Protein AF-A0A9P6QQV3-F1 (afdb_monomer_lite)

Sequence (187 aa):
MVIKQDPPKLELGQRIELEYYRGTVRFLGAIPSTKGEWIGVEWDTDDRGKHSGEHNGIQYFTCKIPGTGSFTRPSPNIQVGQSLLEILKERYVDDELTAEDLYLGETNVKVDVYDFERVKKKNSQLHLMQIVGLANTNVSSAANFEETQKACPEIQDLDLSSTLITSWQDLADIVAPLSKLTVLRIK

Foldseek 3Di:
DPPFDFFDDDDAQFWKAAPLWIWGFFDWADDPPDDDIKTKTQTPDQPPFAAQQDDPNDHGGGYPDGRRIDIDDRGNRIGGADAPVVVLCVVQQDPPDDVVVVPDDPDPDPDPPVPPVVRVPRQVCQQVDQAEEPASHAHAAHDDLVVLLVRHARHAAYECENYRHDDPVRVCNNCVSHPNHNHYHYD

Organism: NCBI:txid64522

Secondary structure (DSSP, 8-state):
----PPPPP--TT-EEEETTEEEEEEEEEE-TTS-SEEEEEEESSSSS--BSSEETTEE----SSTT-EEEE---TT-EE-EEHHHHHHHHH------TTTTS---------TTTHHHHTTTGGGGGG-SEEE-TTS-EEE---HHHHHHH-TT--EEE-TT-S---HHHHHHHHTT-TT--EEE--

pLDDT: mean 79.75, std 19.26, range [32.69, 98.25]

InterPro domains:
  IPR000938 CAP Gly-rich domain [PF01302] (13-75)
  IPR000938 CAP Gly-rich domain [PS50245] (29-73)
  IPR000938 CAP Gly-rich domain [SM01052] (12-78)
  IPR032675 Leucine-rich repeat domain superfamily [G3DSA:3.80.10.10] (84-187)
  IPR036859 CAP Gly-rich domain superfamily [G3DSA:2.30.30.190] (2-83)
  IPR036859 CAP Gly-rich domain superfamily [SSF74924] (4-140)

Structure (mmCIF, N/CA/C/O backbone):
data_AF-A0A9P6QQV3-F1
#
_entry.id   AF-A0A9P6QQV3-F1
#
loop_
_atom_site.group_PDB
_atom_site.id
_atom_site.type_symbol
_atom_site.label_atom_id
_atom_site.label_alt_id
_atom_site.label_comp_id
_atom_site.label_asym_id
_atom_site.label_entity_id
_atom_site.label_seq_id
_atom_site.pdbx_PDB_ins_code
_atom_site.Cartn_x
_atom_site.Cartn_y
_atom_site.Cartn_z
_atom_site.occupancy
_atom_site.B_iso_or_equiv
_atom_site.auth_seq_id
_atom_site.auth_comp_id
_atom_site.auth_asym_id
_atom_site.auth_atom_id
_atom_site.pdbx_PDB_model_num
ATOM 1 N N . MET A 1 1 ? 7.325 28.604 -1.364 1.00 40.19 1 MET A N 1
ATOM 2 C CA . MET A 1 1 ? 8.428 27.687 -1.721 1.00 40.19 1 MET A CA 1
ATOM 3 C C . MET A 1 1 ? 7.858 26.282 -1.627 1.00 40.19 1 MET A C 1
ATOM 5 O O . MET A 1 1 ? 7.484 25.888 -0.536 1.00 40.19 1 MET A O 1
ATOM 9 N N . VAL A 1 2 ? 7.640 25.589 -2.750 1.00 43.78 2 VAL A N 1
ATOM 10 C CA . VAL A 1 2 ? 7.105 24.215 -2.711 1.00 43.78 2 VAL A CA 1
ATOM 11 C C . VAL A 1 2 ? 8.236 23.322 -2.220 1.00 43.78 2 VAL A C 1
ATOM 13 O O . VAL A 1 2 ? 9.243 23.183 -2.915 1.00 43.78 2 VAL A O 1
ATOM 16 N N . ILE A 1 3 ? 8.112 22.788 -1.008 1.00 48.47 3 ILE A N 1
ATOM 17 C CA . ILE A 1 3 ? 9.046 21.790 -0.490 1.00 48.47 3 ILE A CA 1
ATOM 18 C C . ILE A 1 3 ? 8.885 20.566 -1.393 1.00 48.47 3 ILE A C 1
ATOM 20 O O . ILE A 1 3 ? 7.842 19.917 -1.383 1.00 48.47 3 ILE A O 1
ATOM 24 N N . LYS A 1 4 ? 9.877 20.295 -2.245 1.00 54.22 4 LYS A N 1
ATOM 25 C CA . LYS A 1 4 ? 9.912 19.043 -3.000 1.00 54.22 4 LYS A CA 1
ATOM 26 C C . LYS A 1 4 ? 10.263 17.950 -2.001 1.00 54.22 4 LYS A C 1
ATOM 28 O O . LYS A 1 4 ? 11.398 17.905 -1.541 1.00 54.22 4 LYS A O 1
ATOM 33 N N . GLN A 1 5 ? 9.280 17.139 -1.629 1.00 74.56 5 GLN A N 1
ATOM 34 C CA . GLN A 1 5 ? 9.543 15.906 -0.898 1.00 74.56 5 GLN A CA 1
ATOM 35 C C . GLN A 1 5 ? 10.298 14.939 -1.810 1.00 74.56 5 GLN A C 1
ATOM 37 O O . GLN A 1 5 ? 10.063 14.898 -3.024 1.00 74.56 5 GLN A O 1
ATOM 42 N N . ASP A 1 6 ? 11.219 14.189 -1.220 1.00 86.06 6 ASP A N 1
ATOM 43 C CA . ASP A 1 6 ? 11.879 13.093 -1.912 1.00 86.06 6 ASP A CA 1
ATOM 44 C C . ASP A 1 6 ? 10.891 11.935 -2.118 1.00 86.06 6 ASP A C 1
ATOM 46 O O . ASP A 1 6 ? 9.975 11.748 -1.311 1.00 86.06 6 ASP A O 1
ATOM 50 N N . PRO A 1 7 ? 11.035 11.157 -3.206 1.00 88.44 7 PRO A N 1
ATOM 51 C CA . PRO A 1 7 ? 10.214 9.973 -3.408 1.00 88.44 7 PRO A CA 1
ATOM 52 C C . PRO A 1 7 ? 10.424 8.969 -2.264 1.00 88.44 7 PRO A C 1
ATOM 54 O O . PRO A 1 7 ? 11.550 8.831 -1.773 1.00 88.44 7 PRO A O 1
ATOM 57 N N . PRO A 1 8 ? 9.379 8.226 -1.859 1.00 90.94 8 PRO A N 1
ATOM 58 C CA . PRO A 1 8 ? 9.530 7.204 -0.835 1.00 90.94 8 PRO A CA 1
ATOM 59 C C . PRO A 1 8 ? 10.499 6.118 -1.306 1.00 90.94 8 PRO A C 1
ATOM 61 O O . PRO A 1 8 ? 10.588 5.793 -2.495 1.00 90.94 8 PRO A O 1
ATOM 64 N N . LYS A 1 9 ? 11.210 5.514 -0.354 1.00 92.81 9 LYS A N 1
ATOM 65 C CA . LYS A 1 9 ? 11.978 4.300 -0.623 1.00 92.81 9 LYS A CA 1
ATOM 66 C C . LYS A 1 9 ? 11.003 3.140 -0.821 1.00 92.81 9 LYS A C 1
ATOM 68 O O . LYS A 1 9 ? 10.152 2.910 0.034 1.00 92.81 9 LYS A O 1
ATOM 73 N N . LEU A 1 10 ? 11.144 2.431 -1.939 1.00 95.38 10 LEU A N 1
ATOM 74 C CA . LEU A 1 10 ? 10.252 1.338 -2.321 1.00 95.38 10 LEU A CA 1
ATOM 75 C C . LEU A 1 10 ? 10.941 -0.023 -2.261 1.00 95.38 10 LEU A C 1
ATOM 77 O O . LEU A 1 10 ? 12.155 -0.124 -2.458 1.00 95.38 10 LEU A O 1
ATOM 81 N N . GLU A 1 11 ? 10.138 -1.064 -2.064 1.00 95.38 11 GLU A N 1
ATOM 82 C CA . GLU A 1 11 ? 10.561 -2.464 -2.053 1.00 95.38 11 GLU A CA 1
ATOM 83 C C . GLU A 1 11 ? 9.760 -3.306 -3.057 1.00 95.38 11 GLU A C 1
ATOM 85 O O . GLU A 1 11 ? 8.620 -2.994 -3.407 1.00 95.38 11 GLU A O 1
ATOM 90 N N . LEU A 1 12 ? 10.358 -4.397 -3.549 1.00 96.19 12 LEU A N 1
ATOM 91 C CA . LEU A 1 12 ? 9.653 -5.335 -4.425 1.00 96.19 12 LEU A CA 1
ATOM 92 C C . LEU A 1 12 ? 8.507 -6.011 -3.664 1.00 96.19 12 LEU A C 1
ATOM 94 O O . LEU A 1 12 ? 8.678 -6.467 -2.540 1.00 96.19 12 LEU A O 1
ATOM 98 N N . GLY A 1 13 ? 7.342 -6.111 -4.302 1.00 94.50 13 GLY A N 1
ATOM 99 C CA . GLY A 1 13 ? 6.124 -6.647 -3.696 1.00 94.50 13 GLY A CA 1
ATOM 100 C C . GLY A 1 13 ? 5.336 -5.634 -2.863 1.00 94.50 13 GLY A C 1
ATOM 101 O O . GLY A 1 13 ? 4.209 -5.936 -2.479 1.00 94.50 13 GLY A O 1
ATOM 102 N N . GLN A 1 14 ? 5.872 -4.432 -2.629 1.00 93.81 14 GLN A N 1
ATOM 103 C CA . GLN A 1 14 ? 5.187 -3.400 -1.858 1.00 93.81 14 GLN A CA 1
ATOM 104 C C . GLN A 1 14 ? 3.942 -2.882 -2.587 1.00 93.81 14 GLN A C 1
ATOM 106 O O . GLN A 1 14 ? 3.950 -2.670 -3.805 1.00 93.81 14 GLN A O 1
ATOM 111 N N . ARG A 1 15 ? 2.873 -2.647 -1.823 1.00 94.94 15 ARG A N 1
ATOM 112 C CA . ARG A 1 15 ? 1.652 -1.987 -2.291 1.00 94.94 15 ARG A CA 1
ATOM 113 C C . ARG A 1 15 ? 1.807 -0.479 -2.265 1.00 94.94 15 ARG A C 1
ATOM 115 O O . ARG A 1 15 ? 2.299 0.077 -1.284 1.00 94.94 15 ARG A O 1
ATOM 122 N N . ILE A 1 16 ? 1.353 0.164 -3.331 1.00 95.56 16 ILE A N 1
ATOM 123 C CA . ILE A 1 16 ? 1.390 1.615 -3.473 1.00 95.56 16 ILE A CA 1
ATOM 124 C C . ILE A 1 16 ? 0.068 2.144 -4.013 1.00 95.56 16 ILE A C 1
ATOM 126 O O . ILE A 1 16 ? -0.681 1.420 -4.673 1.00 95.56 16 ILE A O 1
ATOM 130 N N . GLU A 1 17 ? -0.165 3.429 -3.784 1.00 94.69 17 GLU A N 1
ATOM 131 C CA . GLU A 1 17 ? -1.165 4.220 -4.489 1.00 94.69 17 GLU A CA 1
ATOM 132 C C . GLU A 1 17 ? -0.463 5.332 -5.286 1.00 94.69 17 GLU A C 1
ATOM 134 O O . GLU A 1 17 ? 0.462 5.983 -4.803 1.00 94.69 17 GLU A O 1
ATOM 139 N N . LEU A 1 18 ? -0.868 5.534 -6.539 1.00 94.00 18 LEU A N 1
ATOM 140 C CA . LEU A 1 18 ? -0.396 6.625 -7.387 1.00 94.00 18 LEU A CA 1
ATOM 141 C C . LEU A 1 18 ? -1.569 7.164 -8.203 1.00 94.00 18 LEU A C 1
ATOM 143 O O . LEU A 1 18 ? -2.131 6.444 -9.023 1.00 94.00 18 LEU A O 1
ATOM 147 N N . GLU A 1 19 ? -1.902 8.443 -8.013 1.00 90.88 19 GLU A N 1
ATOM 148 C CA . GLU A 1 19 ? -3.027 9.098 -8.703 1.00 90.88 19 GLU A CA 1
ATOM 149 C C . GLU A 1 19 ? -4.343 8.311 -8.550 1.00 90.88 19 GLU A C 1
ATOM 151 O O . GLU A 1 19 ? -5.064 8.115 -9.526 1.00 90.88 19 GLU A O 1
ATOM 156 N N . TYR A 1 20 ? -4.637 7.840 -7.331 1.00 89.50 20 TYR A N 1
ATOM 157 C CA . TYR A 1 20 ? -5.809 7.019 -6.983 1.00 89.50 20 TYR A CA 1
ATOM 158 C C . TYR A 1 20 ? -5.811 5.587 -7.545 1.00 89.50 20 TYR A C 1
ATOM 160 O O . TYR A 1 20 ? -6.734 4.823 -7.266 1.00 89.50 20 TYR A O 1
ATOM 168 N N . TYR A 1 21 ? -4.777 5.187 -8.291 1.00 93.44 21 TYR A N 1
ATOM 169 C CA . TYR A 1 21 ? -4.600 3.806 -8.734 1.00 93.44 21 TYR A CA 1
ATOM 170 C C . TYR A 1 21 ? -3.738 3.039 -7.749 1.00 93.44 21 TYR A C 1
ATOM 172 O O . TYR A 1 21 ? -2.631 3.463 -7.409 1.00 93.44 21 TYR A O 1
ATOM 180 N N . ARG A 1 22 ? -4.224 1.870 -7.339 1.00 94.75 22 ARG A N 1
ATOM 181 C CA . ARG A 1 22 ? -3.471 0.951 -6.492 1.00 94.75 22 ARG A CA 1
ATOM 182 C C . ARG A 1 22 ? -2.769 -0.106 -7.317 1.00 94.75 22 ARG A C 1
ATOM 184 O O . ARG A 1 22 ? -3.273 -0.570 -8.341 1.00 94.75 22 ARG A O 1
ATOM 191 N N . GLY A 1 23 ? -1.580 -0.470 -6.865 1.00 95.69 23 GLY A N 1
ATOM 192 C CA . GLY A 1 23 ? -0.771 -1.462 -7.543 1.00 95.69 23 GLY A CA 1
ATOM 193 C C . GLY A 1 23 ? 0.315 -2.043 -6.660 1.00 95.69 23 GLY A C 1
ATOM 194 O O . GLY A 1 23 ? 0.491 -1.676 -5.498 1.00 95.69 23 GLY A O 1
ATOM 195 N N . THR A 1 24 ? 1.038 -2.991 -7.237 1.00 96.69 24 THR A N 1
ATOM 196 C CA . THR A 1 24 ? 2.127 -3.715 -6.592 1.00 96.69 24 THR A CA 1
ATOM 197 C C . THR A 1 24 ? 3.426 -3.431 -7.325 1.00 96.69 24 THR A C 1
ATOM 199 O O . THR A 1 24 ? 3.497 -3.575 -8.547 1.00 96.69 24 THR A O 1
ATOM 202 N N . VAL A 1 25 ? 4.473 -3.062 -6.592 1.00 97.75 25 VAL A N 1
ATOM 203 C CA . VAL A 1 25 ? 5.815 -2.877 -7.148 1.00 97.75 25 VAL A CA 1
ATOM 204 C C . VAL A 1 25 ? 6.368 -4.233 -7.589 1.00 97.75 25 VAL A C 1
ATOM 206 O O . VAL A 1 25 ? 6.466 -5.178 -6.807 1.00 97.75 25 VAL A O 1
ATOM 209 N N . ARG A 1 26 ? 6.737 -4.339 -8.864 1.00 97.81 26 ARG A N 1
ATOM 210 C CA . ARG A 1 26 ? 7.248 -5.562 -9.499 1.00 97.81 26 ARG A CA 1
ATOM 211 C C . ARG A 1 26 ? 8.668 -5.427 -10.036 1.00 97.81 26 ARG A C 1
ATOM 213 O O . ARG A 1 26 ? 9.323 -6.441 -10.250 1.00 97.81 26 ARG A O 1
ATOM 220 N N . PHE A 1 27 ? 9.146 -4.204 -10.235 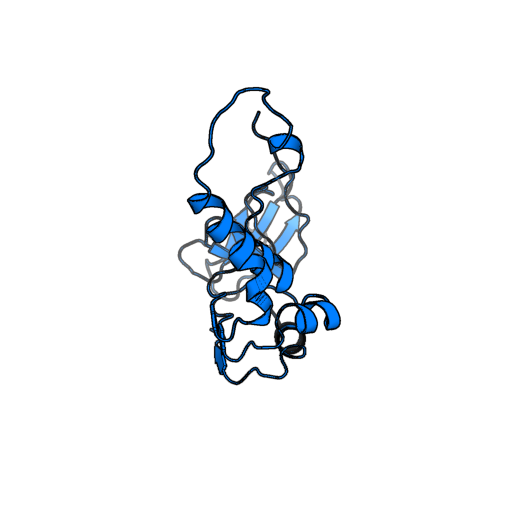1.00 98.25 27 PHE A N 1
ATOM 221 C CA . PHE A 1 27 ? 10.504 -3.933 -10.692 1.00 98.25 27 PHE A CA 1
ATOM 222 C C . PHE A 1 27 ? 11.010 -2.620 -10.097 1.00 98.25 27 PHE A C 1
ATOM 224 O O . PHE A 1 27 ? 10.254 -1.654 -10.006 1.00 98.25 27 PHE A O 1
ATOM 231 N N . LEU A 1 28 ? 12.287 -2.587 -9.727 1.00 98.06 28 LEU A N 1
ATOM 232 C CA . LEU A 1 28 ? 13.016 -1.398 -9.298 1.00 98.06 28 LEU A CA 1
ATOM 233 C C . LEU A 1 28 ? 14.389 -1.453 -9.967 1.00 98.06 28 LEU A C 1
ATOM 235 O O . LEU A 1 28 ? 15.128 -2.414 -9.750 1.00 98.06 28 LEU A O 1
ATOM 239 N N . GLY A 1 29 ? 14.712 -0.473 -10.806 1.00 96.62 29 GLY A N 1
ATOM 240 C CA . GLY A 1 29 ? 16.003 -0.454 -11.489 1.00 96.62 29 GLY A CA 1
ATOM 241 C C . GLY A 1 29 ? 16.069 0.458 -12.709 1.00 96.62 29 GLY A C 1
ATOM 242 O O . GLY A 1 29 ? 15.060 0.946 -13.224 1.00 96.62 29 GLY A O 1
ATOM 243 N N . ALA A 1 30 ? 17.278 0.643 -13.230 1.00 96.56 30 ALA A N 1
ATOM 244 C CA . ALA A 1 30 ? 17.502 1.261 -14.529 1.00 96.56 30 ALA A CA 1
ATOM 245 C C . ALA A 1 30 ? 17.036 0.356 -15.685 1.00 96.56 30 ALA A C 1
ATOM 247 O O . ALA A 1 30 ? 17.169 -0.868 -15.641 1.00 96.56 30 ALA A O 1
ATOM 248 N N . ILE A 1 31 ? 16.549 0.978 -16.762 1.00 95.56 31 ILE A N 1
ATOM 249 C CA . ILE A 1 31 ? 16.198 0.299 -18.017 1.00 95.56 31 ILE A CA 1
ATOM 250 C C . ILE A 1 31 ? 17.199 0.736 -19.103 1.00 95.56 31 ILE A C 1
ATOM 252 O O . ILE A 1 31 ? 17.393 1.945 -19.284 1.00 95.56 31 ILE A O 1
ATOM 256 N N . PRO A 1 32 ? 17.834 -0.199 -19.839 1.00 93.75 32 PRO A N 1
ATOM 257 C CA . PRO A 1 32 ? 18.714 0.082 -20.968 1.00 93.75 32 PRO A CA 1
ATOM 258 C C . PRO A 1 32 ? 18.176 1.158 -21.913 1.00 93.75 32 PRO A C 1
ATOM 260 O O . PRO A 1 32 ? 16.993 1.185 -22.246 1.00 93.75 32 PRO A O 1
ATOM 263 N N . SER A 1 33 ? 19.066 2.047 -22.357 1.00 91.38 33 SER A N 1
ATOM 264 C CA . SER A 1 33 ? 18.746 3.153 -23.275 1.00 91.38 33 SER A CA 1
ATOM 265 C C . SER A 1 33 ? 17.699 4.152 -22.759 1.00 91.38 33 SER A C 1
ATOM 267 O O . SER A 1 33 ? 17.199 4.978 -23.520 1.00 91.38 33 SER A O 1
ATOM 269 N N . THR A 1 34 ? 17.413 4.145 -21.455 1.00 93.94 34 THR A N 1
ATOM 270 C CA . THR A 1 34 ? 16.625 5.177 -20.775 1.00 93.94 34 THR A CA 1
ATOM 271 C C . THR A 1 34 ? 17.474 5.867 -19.703 1.00 93.94 34 THR A C 1
ATOM 273 O O . THR A 1 34 ? 18.495 5.346 -19.261 1.00 93.94 34 THR A O 1
ATOM 276 N N . LYS A 1 35 ? 17.086 7.076 -19.287 1.00 93.62 35 LYS A N 1
ATOM 277 C CA . LYS A 1 35 ? 17.793 7.813 -18.224 1.00 93.62 35 LYS A CA 1
ATOM 278 C C . LYS A 1 35 ? 17.210 7.471 -16.861 1.00 93.62 35 LYS A C 1
ATOM 280 O O . LYS A 1 35 ? 15.999 7.557 -16.747 1.00 93.62 35 LYS A O 1
ATOM 285 N N . GLY A 1 36 ? 18.027 7.218 -15.843 1.00 93.88 36 GLY A N 1
ATOM 286 C CA . GLY A 1 36 ? 17.593 7.097 -14.442 1.00 93.88 36 GLY A CA 1
ATOM 287 C C . GLY A 1 36 ? 16.770 5.845 -14.113 1.00 93.88 36 GLY A C 1
ATOM 288 O O . GLY A 1 36 ? 16.495 5.017 -14.979 1.00 93.88 36 GLY A O 1
ATOM 289 N N . GLU A 1 37 ? 16.361 5.752 -12.850 1.00 95.62 37 GLU A N 1
ATOM 290 C CA . GLU A 1 37 ? 15.635 4.613 -12.279 1.00 95.62 37 GLU A CA 1
ATOM 291 C C . GLU A 1 37 ? 14.164 4.560 -12.711 1.00 95.62 37 GLU A C 1
ATOM 293 O O . GLU A 1 37 ? 13.518 5.586 -12.974 1.00 95.62 37 GLU A O 1
ATOM 298 N N . TRP A 1 38 ? 13.630 3.344 -12.746 1.00 97.38 38 TRP A N 1
ATOM 299 C CA . TRP A 1 38 ? 12.238 3.043 -13.036 1.00 97.38 38 TRP A CA 1
ATOM 300 C C . TRP A 1 38 ? 11.637 2.129 -11.985 1.00 97.38 38 TRP A C 1
ATOM 302 O O . TRP A 1 38 ? 12.305 1.283 -11.393 1.00 97.38 38 TRP A O 1
ATOM 312 N N . ILE A 1 39 ? 10.331 2.288 -11.824 1.00 98.06 39 ILE A N 1
ATOM 313 C CA . ILE A 1 39 ? 9.487 1.448 -10.994 1.00 98.06 39 ILE A CA 1
ATOM 314 C C . ILE A 1 39 ? 8.516 0.748 -11.938 1.00 98.06 39 ILE A C 1
ATOM 316 O O . ILE A 1 39 ? 7.721 1.407 -12.608 1.00 98.06 39 ILE A O 1
ATOM 320 N N . GLY A 1 40 ? 8.589 -0.575 -12.020 1.00 97.88 40 GLY A N 1
ATOM 321 C CA . GLY A 1 40 ? 7.551 -1.374 -12.660 1.00 97.88 40 GLY A CA 1
ATOM 322 C C . GLY A 1 40 ? 6.442 -1.652 -11.660 1.00 97.88 40 GLY A C 1
ATOM 323 O O . GLY A 1 40 ? 6.713 -2.167 -10.577 1.00 97.88 40 GLY A O 1
ATOM 324 N N . VAL A 1 41 ? 5.211 -1.310 -12.018 1.00 98.00 41 VAL A N 1
ATOM 325 C CA . VAL A 1 41 ? 4.022 -1.489 -11.182 1.00 98.00 41 VAL A CA 1
ATOM 326 C C . VAL A 1 41 ? 3.024 -2.348 -11.936 1.00 98.00 41 VAL A C 1
ATOM 328 O O . VAL A 1 41 ? 2.764 -2.098 -13.110 1.00 98.00 41 VAL A O 1
ATOM 331 N N . GLU A 1 42 ? 2.472 -3.347 -11.261 1.00 97.56 42 GLU A N 1
ATOM 332 C CA . GLU A 1 42 ? 1.272 -4.066 -11.684 1.00 97.56 42 GLU A CA 1
ATOM 333 C C . GLU A 1 42 ? 0.060 -3.426 -10.999 1.00 97.56 42 GLU A C 1
ATOM 335 O O . GLU A 1 42 ? -0.032 -3.467 -9.771 1.00 97.56 42 GLU A O 1
ATOM 340 N N . TRP A 1 43 ? -0.838 -2.815 -11.770 1.00 96.81 43 TRP A N 1
ATOM 341 C CA . TRP A 1 43 ? -2.058 -2.187 -11.260 1.00 96.81 43 TRP A CA 1
ATOM 342 C C . TRP A 1 43 ? -3.146 -3.223 -10.982 1.00 96.81 43 TRP A C 1
ATOM 344 O O . TRP A 1 43 ? -3.209 -4.267 -11.634 1.00 96.81 43 TRP A O 1
ATOM 354 N N . ASP A 1 44 ? -4.015 -2.911 -10.023 1.00 93.38 44 ASP A N 1
ATOM 355 C CA . ASP A 1 44 ? -5.171 -3.756 -9.702 1.00 93.38 44 ASP A CA 1
ATOM 356 C C . ASP A 1 44 ? -6.259 -3.686 -10.774 1.00 93.38 44 ASP A C 1
ATOM 358 O O . ASP A 1 44 ? -7.033 -4.629 -10.941 1.00 93.38 44 ASP A O 1
ATOM 362 N N . THR A 1 45 ? -6.314 -2.564 -11.491 1.00 89.56 45 THR A N 1
ATOM 363 C CA . THR A 1 45 ? -7.267 -2.288 -12.562 1.00 89.56 45 THR A CA 1
ATOM 364 C C . THR A 1 45 ? -6.576 -2.306 -13.926 1.00 89.56 45 THR A C 1
ATOM 366 O O . THR A 1 45 ? -5.371 -2.071 -14.053 1.00 89.56 45 THR A O 1
ATOM 369 N N . ASP A 1 46 ? -7.342 -2.609 -14.970 1.00 86.81 46 ASP A N 1
ATOM 370 C CA . ASP A 1 46 ? -6.864 -2.728 -16.351 1.00 86.81 46 ASP A CA 1
ATOM 371 C C . ASP A 1 46 ? -6.875 -1.409 -17.138 1.00 86.81 46 ASP A C 1
ATOM 373 O O . ASP A 1 46 ? -6.290 -1.327 -18.216 1.00 86.81 46 ASP A O 1
ATOM 377 N N . ASP A 1 47 ? -7.451 -0.350 -16.578 1.00 89.38 47 ASP A N 1
ATOM 378 C CA . ASP A 1 47 ? -7.577 0.975 -17.190 1.00 89.38 47 ASP A CA 1
ATOM 379 C C . ASP A 1 47 ? -6.309 1.846 -17.095 1.00 89.38 47 ASP A C 1
ATOM 381 O O . ASP A 1 47 ? -6.165 2.824 -17.835 1.00 89.38 47 ASP A O 1
ATOM 385 N N . ARG A 1 48 ? -5.363 1.496 -16.214 1.00 91.25 48 ARG A N 1
ATOM 386 C CA . ARG A 1 48 ? -4.113 2.250 -15.991 1.00 91.25 48 ARG A CA 1
ATOM 387 C C . ARG A 1 48 ? -2.880 1.630 -16.641 1.00 91.25 48 ARG A C 1
ATOM 389 O O . ARG A 1 48 ? -1.884 2.323 -16.899 1.00 91.25 48 ARG A O 1
ATOM 396 N N . GLY A 1 49 ? -2.906 0.318 -16.828 1.00 90.00 49 GLY A N 1
ATOM 397 C CA . GLY A 1 49 ? -1.776 -0.426 -17.356 1.00 90.00 49 GLY A CA 1
ATOM 398 C C . GLY A 1 49 ? -1.516 -0.147 -18.838 1.00 90.00 49 GLY A C 1
ATOM 399 O O . GLY A 1 49 ? -2.350 0.398 -19.558 1.00 90.00 49 GLY A O 1
ATOM 400 N N . LYS A 1 50 ? -0.299 -0.458 -19.286 1.00 91.56 50 LYS A N 1
ATOM 401 C CA . LYS A 1 50 ? 0.158 -0.216 -20.665 1.00 91.56 50 LYS A CA 1
ATOM 402 C C . LYS A 1 50 ? 0.760 -1.451 -21.322 1.00 91.56 50 LYS A C 1
ATOM 404 O O . LYS A 1 50 ? 0.775 -1.548 -22.545 1.00 91.56 50 LYS A O 1
ATOM 409 N N . HIS A 1 51 ? 1.316 -2.362 -20.530 1.00 92.88 51 HIS A N 1
ATOM 410 C CA . HIS A 1 51 ? 2.077 -3.513 -21.008 1.00 92.88 51 HIS A CA 1
ATOM 411 C C . HIS A 1 51 ? 2.117 -4.622 -19.953 1.00 92.88 51 HIS A C 1
ATOM 413 O O . HIS A 1 51 ? 1.762 -4.411 -18.801 1.00 92.88 51 HIS A O 1
ATOM 419 N N . SER A 1 52 ? 2.658 -5.788 -20.295 1.00 94.75 52 SER A N 1
ATOM 420 C CA . SER A 1 52 ? 2.809 -6.916 -19.356 1.00 94.75 52 SER A CA 1
ATOM 421 C C . SER A 1 52 ? 4.193 -6.987 -18.689 1.00 94.75 52 SER A C 1
ATOM 423 O O . SER A 1 52 ? 4.628 -8.065 -18.299 1.00 94.75 52 SER A O 1
ATOM 425 N N . GLY A 1 53 ? 4.883 -5.844 -18.582 1.00 94.31 53 GLY A N 1
ATOM 426 C CA . GLY A 1 53 ? 6.184 -5.678 -17.911 1.00 94.31 53 GLY A CA 1
ATOM 427 C C . GLY A 1 53 ? 7.405 -5.886 -18.813 1.00 94.31 53 GLY A C 1
ATOM 428 O O . GLY A 1 53 ? 8.517 -6.120 -18.331 1.00 94.31 53 GLY A O 1
ATOM 429 N N . GLU A 1 54 ? 7.194 -5.780 -20.124 1.00 95.81 54 GLU A N 1
ATOM 430 C CA . GLU A 1 54 ? 8.236 -5.788 -21.147 1.00 95.81 54 GLU A CA 1
ATOM 431 C C . GLU A 1 54 ? 8.565 -4.356 -21.595 1.00 95.81 54 GLU A C 1
ATOM 433 O O . GLU A 1 54 ? 7.674 -3.513 -21.725 1.00 95.81 54 GLU A O 1
ATOM 438 N N . HIS A 1 55 ? 9.840 -4.087 -21.874 1.00 94.25 55 HIS A N 1
ATOM 439 C CA . HIS A 1 55 ? 10.271 -2.894 -22.597 1.00 94.25 55 HIS A CA 1
ATOM 440 C C . HIS A 1 55 ? 11.284 -3.272 -23.684 1.00 94.25 55 HIS A C 1
ATOM 442 O O . HIS A 1 55 ? 12.322 -3.861 -23.383 1.00 94.25 55 HIS A O 1
ATOM 448 N N . ASN A 1 56 ? 10.989 -2.914 -24.940 1.00 92.56 56 ASN A N 1
ATOM 449 C CA . ASN A 1 56 ? 11.814 -3.201 -26.122 1.00 92.56 56 ASN A CA 1
ATOM 450 C C . ASN A 1 56 ? 12.234 -4.683 -26.245 1.00 92.56 56 ASN A C 1
ATOM 452 O O . ASN A 1 56 ? 13.406 -4.972 -26.482 1.00 92.56 56 ASN A O 1
ATOM 456 N N . GLY A 1 57 ? 11.300 -5.624 -26.060 1.00 92.50 57 GLY A N 1
ATOM 457 C CA . GLY A 1 57 ? 11.573 -7.062 -26.178 1.00 92.50 57 GLY A CA 1
ATOM 458 C C . GLY A 1 57 ? 12.273 -7.695 -24.970 1.00 92.50 57 GLY A C 1
ATOM 459 O O . GLY A 1 57 ? 12.573 -8.886 -25.001 1.00 92.50 57 GLY A O 1
ATOM 460 N N . ILE A 1 58 ? 12.552 -6.929 -23.908 1.00 95.62 58 ILE A N 1
ATOM 461 C CA . ILE A 1 58 ? 13.141 -7.436 -22.661 1.00 95.62 58 ILE A CA 1
ATOM 462 C C . ILE A 1 58 ? 12.061 -7.480 -21.581 1.00 95.62 58 ILE A C 1
ATOM 464 O O . ILE A 1 58 ? 11.450 -6.459 -21.263 1.00 95.62 58 ILE A O 1
ATOM 468 N N . GLN A 1 59 ? 11.854 -8.656 -20.991 1.00 97.00 59 GLN A N 1
ATOM 469 C CA . GLN A 1 59 ? 10.920 -8.866 -19.887 1.00 97.00 59 GLN A CA 1
ATOM 470 C C . GLN A 1 59 ? 11.582 -8.501 -18.549 1.00 97.00 59 GLN A C 1
ATOM 472 O O . GLN A 1 59 ? 12.557 -9.137 -18.154 1.00 97.00 59 GLN A O 1
ATOM 477 N N . TYR A 1 60 ? 11.037 -7.515 -17.831 1.00 97.56 60 TYR A N 1
ATOM 478 C CA . TYR A 1 60 ? 11.550 -7.094 -16.515 1.00 97.56 60 TYR A CA 1
ATOM 479 C C . TYR A 1 60 ? 10.722 -7.658 -15.361 1.00 97.56 60 TYR A C 1
ATOM 481 O O . TYR A 1 60 ? 11.261 -7.999 -14.314 1.00 97.56 60 TYR A O 1
ATOM 489 N N . PHE A 1 61 ? 9.409 -7.758 -15.550 1.00 97.56 61 PHE A N 1
ATOM 490 C CA . PHE A 1 61 ? 8.483 -8.361 -14.594 1.00 97.56 61 PHE A CA 1
ATOM 491 C C . PHE A 1 61 ? 7.257 -8.901 -15.313 1.00 97.56 61 PHE A C 1
ATOM 493 O O . PHE A 1 61 ? 6.971 -8.444 -16.407 1.00 97.56 61 PHE A O 1
ATOM 500 N N . THR A 1 62 ? 6.513 -9.831 -14.726 1.00 95.94 62 THR A N 1
ATOM 501 C CA . THR A 1 62 ? 5.265 -10.342 -15.310 1.00 95.94 62 THR A CA 1
ATOM 502 C C . THR A 1 62 ? 4.053 -9.814 -14.552 1.00 95.94 62 THR A C 1
ATOM 504 O O . THR A 1 62 ? 4.116 -9.559 -13.348 1.00 95.94 62 THR A O 1
ATOM 507 N N . CYS A 1 63 ? 2.948 -9.637 -15.273 1.00 94.44 63 CYS A N 1
ATOM 508 C CA . CYS A 1 63 ? 1.652 -9.277 -14.699 1.00 94.44 63 CYS A CA 1
ATOM 509 C C . CYS A 1 63 ? 0.744 -10.510 -14.697 1.00 94.44 63 CYS A C 1
ATOM 511 O O . CYS A 1 63 ? 0.739 -11.281 -15.658 1.00 94.44 63 CYS A O 1
ATOM 513 N N . LYS A 1 64 ? -0.035 -10.689 -13.631 1.00 92.62 64 LYS A N 1
ATOM 514 C CA . LYS A 1 64 ? -1.088 -11.701 -13.512 1.00 92.62 64 LYS A CA 1
ATOM 515 C C . LYS A 1 64 ? -2.166 -11.487 -14.568 1.00 92.62 64 LYS A C 1
ATOM 517 O O . LYS A 1 64 ? -2.642 -12.453 -15.156 1.00 92.62 64 LYS A O 1
ATOM 522 N N . ILE A 1 65 ? -2.535 -10.229 -14.796 1.00 91.88 65 ILE A N 1
ATOM 523 C CA . ILE A 1 65 ? -3.474 -9.825 -15.839 1.00 91.88 65 ILE A CA 1
ATOM 524 C C . ILE A 1 65 ? -2.662 -9.124 -16.938 1.00 91.88 65 ILE A C 1
ATOM 526 O O . ILE A 1 65 ? -1.951 -8.158 -16.653 1.00 91.88 65 ILE A O 1
ATOM 530 N N . PRO A 1 66 ? -2.705 -9.601 -18.193 1.00 92.69 66 PRO A N 1
ATOM 531 C CA . PRO A 1 66 ? -2.009 -8.941 -19.287 1.00 92.69 66 PRO A CA 1
ATOM 532 C C . PRO A 1 66 ? -2.439 -7.481 -19.438 1.00 92.69 66 PRO A C 1
ATOM 534 O O . PRO A 1 66 ? -3.622 -7.164 -19.367 1.00 92.69 66 PRO A O 1
ATOM 537 N N . GLY A 1 67 ? -1.471 -6.600 -19.677 1.00 93.62 67 GLY A N 1
ATOM 538 C CA . GLY A 1 67 ? -1.736 -5.179 -19.886 1.00 93.62 67 GLY A CA 1
ATOM 539 C C . GLY A 1 67 ? -1.867 -4.340 -18.617 1.00 93.62 67 GLY A C 1
ATOM 540 O O . GLY A 1 67 ? -1.860 -3.127 -18.756 1.00 93.62 67 GLY A O 1
ATOM 541 N N . THR A 1 68 ? -1.887 -4.912 -17.405 1.00 96.69 68 THR A N 1
ATOM 542 C CA . THR A 1 68 ? -1.985 -4.132 -16.149 1.00 96.69 68 THR A CA 1
ATOM 543 C C . THR A 1 68 ? -0.654 -3.565 -15.651 1.00 96.69 68 THR A C 1
ATOM 545 O O . THR A 1 68 ? -0.604 -2.901 -14.621 1.00 96.69 68 THR A O 1
ATOM 548 N N . GLY A 1 69 ? 0.453 -3.796 -16.353 1.00 97.31 69 GLY A N 1
ATOM 549 C CA . GLY A 1 69 ? 1.769 -3.295 -15.969 1.00 97.31 69 GLY A CA 1
ATOM 550 C C . GLY A 1 69 ? 2.082 -1.917 -16.549 1.00 97.31 69 GLY A C 1
ATOM 551 O O . GLY A 1 69 ? 1.760 -1.636 -17.704 1.00 97.31 69 GLY A O 1
ATOM 552 N N . SER A 1 70 ? 2.808 -1.090 -15.795 1.00 97.06 70 SER A N 1
ATOM 553 C CA . SER A 1 70 ? 3.413 0.161 -16.282 1.00 97.06 70 SER A CA 1
ATOM 554 C C . SER A 1 70 ? 4.797 0.388 -15.675 1.00 97.06 70 SER A C 1
ATOM 556 O O . SER A 1 70 ? 5.029 0.042 -14.520 1.00 97.06 70 SER A O 1
ATOM 558 N N . PHE A 1 71 ? 5.700 1.029 -16.417 1.00 97.00 71 PHE A N 1
ATOM 559 C CA . PHE A 1 71 ? 6.893 1.657 -15.844 1.00 97.00 71 PHE A CA 1
ATOM 560 C C . PHE A 1 71 ? 6.611 3.126 -15.505 1.00 97.00 71 PHE A C 1
ATOM 562 O O . PHE A 1 71 ? 6.155 3.895 -16.354 1.00 97.00 71 PHE A O 1
ATOM 569 N N . THR A 1 72 ? 6.898 3.526 -14.270 1.00 95.75 72 THR A N 1
ATOM 570 C CA . THR A 1 72 ? 6.789 4.905 -13.778 1.00 95.75 72 THR A CA 1
ATOM 571 C C . THR A 1 72 ? 8.102 5.373 -13.157 1.00 95.75 72 THR A C 1
ATOM 573 O O . THR A 1 72 ? 8.996 4.576 -12.866 1.00 95.75 72 THR A O 1
ATOM 576 N N . ARG A 1 73 ? 8.243 6.686 -12.980 1.00 95.88 73 ARG A N 1
ATOM 577 C CA . ARG A 1 73 ? 9.401 7.284 -12.312 1.00 95.88 73 ARG A CA 1
ATOM 578 C C . ARG A 1 73 ? 9.191 7.334 -10.804 1.00 95.88 73 ARG A C 1
ATOM 580 O O . ARG A 1 73 ? 8.054 7.540 -10.377 1.00 95.88 73 ARG A O 1
ATOM 587 N N . PRO A 1 74 ? 10.271 7.237 -10.007 1.00 95.19 74 PRO A N 1
ATOM 588 C CA . PRO A 1 74 ? 10.228 7.658 -8.615 1.00 95.19 74 PRO A CA 1
ATOM 589 C C . PRO A 1 74 ? 9.650 9.071 -8.518 1.00 95.19 74 PRO A C 1
ATOM 591 O O . PRO A 1 74 ? 10.105 9.985 -9.209 1.00 95.19 74 PRO A O 1
ATOM 594 N N . SER A 1 75 ? 8.610 9.226 -7.707 1.00 93.56 75 SER A N 1
ATOM 595 C CA . SER A 1 75 ? 7.885 10.481 -7.532 1.00 93.56 75 SER A CA 1
ATOM 596 C C . SER A 1 75 ? 7.404 10.596 -6.087 1.00 93.56 75 SER A C 1
ATOM 598 O O . SER A 1 75 ? 6.979 9.582 -5.531 1.00 93.56 75 SER A O 1
ATOM 600 N N . PRO A 1 76 ? 7.415 11.800 -5.487 1.00 92.31 76 PRO A N 1
ATOM 601 C CA . PRO A 1 7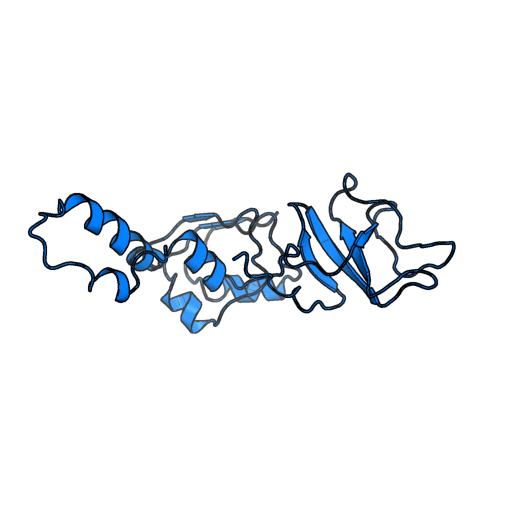6 ? 6.816 12.024 -4.170 1.00 92.31 76 PRO A CA 1
ATOM 602 C C . PRO A 1 76 ? 5.301 11.784 -4.141 1.00 92.31 76 PRO A C 1
ATOM 604 O O . PRO A 1 76 ? 4.734 11.616 -3.073 1.00 92.31 76 PRO A O 1
ATOM 607 N N . ASN A 1 77 ? 4.640 11.726 -5.302 1.00 92.19 77 ASN A N 1
ATOM 608 C CA . ASN A 1 77 ? 3.207 11.426 -5.380 1.00 92.19 77 ASN A CA 1
ATOM 609 C C . ASN A 1 77 ? 2.891 9.934 -5.191 1.00 92.19 77 ASN A C 1
ATOM 611 O O . ASN A 1 77 ? 1.719 9.564 -5.171 1.00 92.19 77 ASN A O 1
ATOM 615 N N . ILE A 1 78 ? 3.910 9.070 -5.128 1.00 94.06 78 ILE A N 1
ATOM 616 C CA . ILE A 1 78 ? 3.714 7.660 -4.797 1.00 94.06 78 ILE A CA 1
ATOM 617 C C . ILE A 1 78 ? 3.438 7.585 -3.303 1.00 94.06 78 ILE A C 1
ATOM 619 O O . ILE A 1 78 ? 4.287 7.948 -2.494 1.00 94.06 78 ILE A O 1
ATOM 623 N N . GLN A 1 79 ? 2.261 7.093 -2.945 1.00 93.50 79 GLN A N 1
ATOM 624 C CA . GLN A 1 79 ? 1.892 6.849 -1.565 1.00 93.50 79 GLN A CA 1
ATOM 625 C C . GLN A 1 79 ? 2.159 5.389 -1.213 1.00 93.50 79 GLN A C 1
ATOM 627 O O . GLN A 1 79 ? 1.870 4.476 -1.990 1.00 93.50 79 GLN A O 1
ATOM 632 N N . VAL A 1 80 ? 2.732 5.183 -0.033 1.00 92.81 80 VAL A N 1
ATOM 633 C CA . VAL A 1 80 ? 3.019 3.862 0.525 1.00 92.81 80 VAL A CA 1
ATOM 634 C C . VAL A 1 80 ? 2.063 3.560 1.668 1.00 92.81 80 VAL A C 1
ATOM 636 O O . VAL A 1 80 ? 1.347 4.432 2.158 1.00 92.81 80 VAL A O 1
ATOM 639 N N . GLY A 1 81 ? 2.065 2.299 2.079 1.00 88.69 81 GLY A N 1
ATOM 640 C CA . GLY A 1 81 ? 1.327 1.845 3.237 1.00 88.69 81 GLY A CA 1
ATOM 641 C C . GLY A 1 81 ? 1.683 2.586 4.531 1.00 88.69 81 GLY A C 1
ATOM 642 O O . GLY A 1 81 ? 2.856 2.823 4.809 1.00 88.69 81 GLY A O 1
ATOM 643 N N . GLN A 1 82 ? 0.664 2.903 5.327 1.00 87.38 82 GLN A N 1
ATOM 644 C CA . GLN A 1 82 ? 0.764 3.500 6.660 1.00 87.38 82 GLN A CA 1
ATOM 645 C C . GLN A 1 82 ? 0.113 2.581 7.700 1.00 87.38 82 GLN A C 1
ATOM 647 O O . GLN A 1 82 ? -0.668 1.679 7.361 1.00 87.38 82 GLN A O 1
ATOM 652 N N . SER A 1 83 ? 0.442 2.799 8.969 1.00 87.69 83 SER A N 1
ATOM 653 C CA . SER A 1 83 ? -0.160 2.064 10.077 1.00 87.69 83 SER A CA 1
ATOM 654 C C . SER A 1 83 ? -1.579 2.553 10.376 1.00 87.69 83 SER A C 1
ATOM 656 O O . SER A 1 83 ? -1.943 3.700 10.098 1.00 87.69 83 SER A O 1
ATOM 658 N N . LEU A 1 84 ? -2.389 1.691 11.000 1.00 84.56 84 LEU A N 1
ATOM 659 C CA . LEU A 1 84 ? -3.752 2.040 11.418 1.00 84.56 84 LEU A CA 1
ATOM 660 C C . LEU A 1 84 ? -3.799 3.347 12.235 1.00 84.56 84 LEU A C 1
ATOM 662 O O . LEU A 1 84 ? -4.637 4.207 11.975 1.00 84.56 84 LEU A O 1
ATOM 666 N N . LEU A 1 85 ? -2.902 3.507 13.214 1.00 82.62 85 LEU A N 1
ATOM 667 C CA . LEU A 1 85 ? -2.904 4.679 14.094 1.00 82.62 85 LEU A CA 1
ATOM 668 C C . LEU A 1 85 ? -2.521 5.969 13.381 1.00 82.62 85 LEU A C 1
ATOM 670 O O . LEU A 1 85 ? -3.061 7.012 13.734 1.00 82.62 85 LEU A O 1
ATOM 674 N N . GLU A 1 86 ? -1.605 5.922 12.417 1.00 83.69 86 GLU A N 1
ATOM 675 C CA . GLU A 1 86 ? -1.245 7.104 11.626 1.00 83.69 86 GLU A CA 1
ATOM 676 C C . GLU A 1 86 ? -2.460 7.604 10.848 1.00 83.69 86 GLU A C 1
ATOM 678 O O . GLU A 1 86 ? -2.829 8.764 10.982 1.00 83.69 86 GLU A O 1
ATOM 683 N N . ILE A 1 87 ? -3.169 6.710 10.158 1.00 83.75 87 ILE A N 1
ATOM 684 C CA . ILE A 1 87 ? -4.359 7.078 9.379 1.00 83.75 87 ILE A CA 1
ATOM 685 C C . ILE A 1 87 ? -5.511 7.539 10.276 1.00 83.75 87 ILE A C 1
ATOM 687 O O . ILE A 1 87 ? -6.252 8.459 9.922 1.00 83.75 87 ILE A O 1
ATOM 691 N N . LEU A 1 88 ? -5.677 6.927 11.451 1.00 80.75 88 LEU A N 1
ATOM 692 C CA . LEU A 1 88 ? -6.658 7.385 12.433 1.00 80.75 88 LEU A CA 1
ATOM 693 C C . LEU A 1 88 ? -6.322 8.783 12.955 1.00 80.75 88 LEU A C 1
ATOM 695 O O . LEU A 1 88 ? -7.219 9.614 13.080 1.00 80.75 88 LEU A O 1
ATOM 699 N N . LYS A 1 89 ? -5.045 9.061 13.229 1.00 77.31 89 LYS A N 1
ATOM 700 C CA . LYS A 1 89 ? -4.598 10.397 13.626 1.00 77.31 89 LYS A CA 1
ATOM 701 C C . LYS A 1 89 ? -4.838 11.390 12.494 1.00 77.31 89 LYS A C 1
ATOM 703 O O . LYS A 1 89 ? -5.535 12.361 12.715 1.00 77.31 89 LYS A O 1
ATOM 708 N N . GLU A 1 90 ? -4.411 11.106 11.272 1.00 77.31 90 GLU A N 1
ATOM 709 C CA . GLU A 1 90 ? -4.616 12.007 10.129 1.00 77.31 90 GLU A CA 1
ATOM 710 C C . GLU A 1 90 ? -6.096 12.314 9.846 1.00 77.31 90 GLU A C 1
ATOM 712 O O . GLU A 1 90 ? -6.442 13.435 9.483 1.00 77.31 90 GLU A O 1
ATOM 717 N N . ARG A 1 91 ? -6.999 11.336 10.003 1.00 73.56 91 ARG A N 1
ATOM 718 C CA . ARG A 1 91 ? -8.433 11.544 9.728 1.00 73.56 91 ARG A CA 1
ATOM 719 C C . ARG A 1 91 ? -9.211 12.177 10.871 1.00 73.56 91 ARG A C 1
ATOM 721 O O . ARG A 1 91 ? -10.201 12.868 10.623 1.00 73.56 91 ARG A O 1
ATOM 728 N N . TYR A 1 92 ? -8.834 11.874 12.107 1.00 69.06 92 TYR A N 1
ATOM 729 C CA . TYR A 1 92 ? -9.631 12.209 13.287 1.00 69.06 92 TYR A CA 1
ATOM 730 C C . TYR A 1 92 ? -8.889 13.120 14.272 1.00 69.06 92 TYR A C 1
ATOM 732 O O . TYR A 1 92 ? -9.459 13.511 15.286 1.00 69.06 92 TYR A O 1
ATOM 740 N N . VAL A 1 93 ? -7.654 13.515 13.984 1.00 64.81 93 VAL A N 1
ATOM 741 C CA . VAL A 1 93 ? -6.863 14.472 14.760 1.00 64.81 93 VAL A CA 1
ATOM 742 C C . VAL A 1 93 ? -6.361 15.540 13.785 1.00 64.81 93 VAL A C 1
ATOM 744 O O . VAL A 1 93 ? -5.398 15.327 13.063 1.00 64.81 93 VAL A O 1
ATOM 747 N N . ASP A 1 94 ? -7.051 16.683 13.734 1.00 56.03 94 ASP A N 1
ATOM 748 C CA . ASP A 1 94 ? -6.546 17.857 13.009 1.00 56.03 94 ASP A CA 1
ATOM 749 C C . ASP A 1 94 ? -5.375 18.469 13.793 1.00 56.03 94 ASP A C 1
ATOM 751 O O . ASP A 1 94 ? -5.533 18.812 14.969 1.00 56.03 94 ASP A O 1
ATOM 755 N N . ASP A 1 95 ? -4.233 18.655 13.129 1.00 49.56 95 ASP A N 1
ATOM 756 C CA . ASP A 1 95 ? -3.156 19.546 13.570 1.00 49.56 95 ASP A CA 1
ATOM 757 C C . ASP A 1 95 ? -3.550 21.004 13.268 1.00 49.56 95 ASP A C 1
ATOM 759 O O . ASP A 1 95 ? -3.032 21.633 12.351 1.00 49.56 95 ASP A O 1
ATOM 763 N N . GLU A 1 96 ? -4.468 21.576 14.044 1.00 45.03 96 GLU A N 1
ATOM 764 C CA . GLU A 1 96 ? -4.576 23.036 14.153 1.00 45.03 96 GLU A CA 1
ATOM 765 C C . GLU A 1 96 ? -4.511 23.440 15.624 1.00 45.03 96 GLU A C 1
ATOM 767 O O . GLU A 1 96 ? -5.512 23.462 16.342 1.00 45.03 96 GLU A O 1
ATOM 772 N N . LEU A 1 97 ? -3.271 23.668 16.073 1.00 43.53 97 LEU A N 1
ATOM 773 C CA . LEU A 1 97 ? -2.796 24.840 16.822 1.00 43.53 97 LEU A CA 1
ATOM 774 C C . LEU A 1 97 ? -1.372 24.531 17.309 1.00 43.53 97 LEU A C 1
ATOM 776 O O . LEU A 1 97 ? -1.182 23.828 18.306 1.00 43.53 97 LEU A O 1
ATOM 780 N N . THR A 1 98 ? -0.352 25.051 16.624 1.00 40.34 98 THR A N 1
ATOM 781 C CA . THR A 1 98 ? 0.996 25.078 17.203 1.00 40.34 98 THR A CA 1
ATOM 782 C C . THR A 1 98 ? 1.052 26.192 18.250 1.00 40.34 98 THR A C 1
ATOM 784 O O . THR A 1 98 ? 0.352 27.201 18.168 1.00 40.34 98 THR A O 1
ATOM 787 N N . ALA A 1 99 ? 1.895 26.027 19.270 1.00 42.38 99 ALA A N 1
ATOM 788 C CA . ALA A 1 99 ? 2.071 27.026 20.327 1.00 42.38 99 ALA A CA 1
ATOM 789 C C . ALA A 1 99 ? 2.562 28.402 19.810 1.00 42.38 99 ALA A C 1
ATOM 791 O O . ALA A 1 99 ? 2.520 29.380 20.555 1.00 42.38 99 ALA A O 1
ATOM 792 N N . GLU A 1 100 ? 3.005 28.487 18.551 1.00 43.69 100 GLU A N 1
ATOM 793 C CA . GLU A 1 100 ? 3.433 29.722 17.884 1.00 43.69 100 GLU A CA 1
ATOM 794 C C . GLU A 1 100 ? 2.257 30.633 17.485 1.00 43.69 100 GLU A C 1
ATOM 796 O O . GLU A 1 100 ? 2.410 31.853 17.539 1.00 43.69 100 GLU A O 1
ATOM 801 N N . ASP A 1 101 ? 1.061 30.089 17.229 1.00 41.03 101 ASP A N 1
ATOM 802 C CA . ASP A 1 101 ? -0.145 30.891 16.949 1.00 41.03 101 ASP A CA 1
ATOM 803 C C . ASP A 1 101 ? -0.728 31.558 18.212 1.00 41.03 101 ASP A C 1
ATOM 805 O O . ASP A 1 101 ? -1.544 32.477 18.128 1.00 41.03 101 ASP A O 1
ATOM 809 N N . LEU A 1 102 ? -0.287 31.138 19.405 1.00 45.03 102 LEU A N 1
ATOM 810 C CA . LEU A 1 102 ? -0.750 31.671 20.692 1.00 45.03 102 LEU A CA 1
ATOM 811 C C . LEU A 1 102 ? 0.023 32.926 21.150 1.00 45.03 102 LEU A C 1
ATOM 813 O O . LEU A 1 102 ? -0.384 33.578 22.111 1.00 45.03 102 LEU A O 1
ATOM 817 N N . TYR A 1 103 ? 1.128 33.271 20.476 1.00 37.97 103 TYR A N 1
ATOM 818 C CA . TYR A 1 103 ? 2.036 34.361 20.865 1.00 37.97 103 TYR A CA 1
ATOM 819 C C . TYR A 1 103 ? 2.086 35.537 19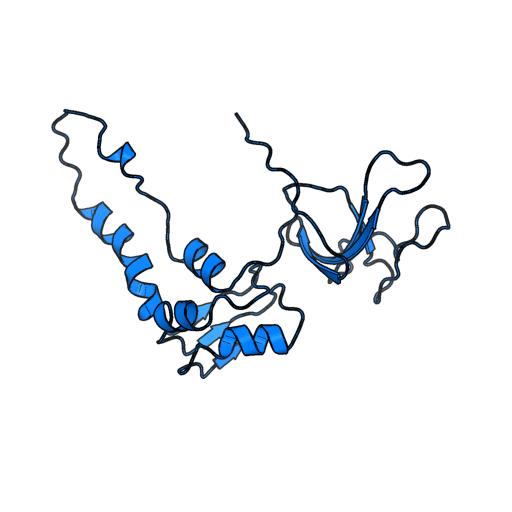.876 1.00 37.97 103 TYR A C 1
ATOM 821 O O . TYR A 1 103 ? 2.993 36.367 19.946 1.00 37.97 103 TYR A O 1
ATOM 829 N N . LEU A 1 104 ? 1.095 35.672 18.992 1.00 35.88 104 LEU A N 1
ATOM 830 C CA . LEU A 1 104 ? 0.949 36.848 18.134 1.00 35.88 104 LEU A CA 1
ATOM 831 C C . LEU A 1 104 ? -0.242 37.712 18.556 1.00 35.88 104 LEU A C 1
ATOM 833 O O . LEU A 1 104 ? -1.381 37.489 18.162 1.00 35.88 104 LEU A O 1
ATOM 837 N N . GLY A 1 105 ? 0.080 38.777 19.293 1.00 32.69 105 GLY A N 1
ATOM 838 C CA . GLY A 1 105 ? -0.651 40.037 19.210 1.00 32.69 105 GLY A CA 1
ATOM 839 C C . GLY A 1 105 ? -1.266 40.518 20.516 1.00 32.69 105 GLY A C 1
ATOM 840 O O . GLY A 1 105 ? -2.400 40.183 20.844 1.00 32.69 105 GLY A O 1
ATOM 841 N N . GLU A 1 106 ? -0.565 41.428 21.192 1.00 44.50 106 GLU A N 1
ATOM 842 C CA . GLU A 1 106 ? -1.159 42.434 22.074 1.00 44.50 106 GLU A CA 1
ATOM 843 C C . GLU A 1 106 ? -2.200 43.273 21.305 1.00 44.50 106 GLU A C 1
ATOM 845 O O . GLU A 1 106 ? -1.943 44.406 20.916 1.00 44.50 106 GLU A O 1
ATOM 850 N N . THR A 1 107 ? -3.394 42.743 21.051 1.00 36.22 107 THR A N 1
ATOM 851 C CA . THR A 1 107 ? -4.549 43.548 20.641 1.00 36.22 107 THR A CA 1
ATOM 852 C C . THR A 1 107 ? -5.819 42.926 21.203 1.00 36.22 107 THR A C 1
ATOM 854 O O . THR A 1 107 ? -6.066 41.733 21.062 1.00 36.22 107 THR A O 1
ATOM 857 N N . ASN A 1 108 ? -6.619 43.748 21.883 1.00 36.62 108 ASN A N 1
ATOM 858 C CA . ASN A 1 108 ? -7.900 43.388 22.490 1.00 36.62 108 ASN A CA 1
ATOM 859 C C . ASN A 1 108 ? -8.939 42.966 21.433 1.00 36.62 108 ASN A C 1
ATOM 861 O O . ASN A 1 108 ? -9.852 43.731 21.119 1.00 36.62 108 ASN A O 1
ATOM 865 N N . VAL A 1 109 ? -8.837 41.747 20.907 1.00 40.31 109 VAL A N 1
ATOM 866 C CA . VAL A 1 109 ? -9.889 41.121 20.101 1.00 40.31 109 VAL A CA 1
ATOM 867 C C . VAL A 1 109 ? -10.500 40.000 20.931 1.00 40.31 109 VAL A C 1
ATOM 869 O O . VAL A 1 109 ? -9.849 39.010 21.252 1.00 40.31 109 VAL A O 1
ATOM 872 N N . LYS A 1 110 ? -11.768 40.172 21.317 1.00 38.56 110 LYS A N 1
ATOM 873 C CA . LYS A 1 110 ? -12.576 39.082 21.869 1.00 38.56 110 LYS A CA 1
ATOM 874 C C . LYS A 1 110 ? -12.757 38.044 20.764 1.00 38.56 110 LYS A C 1
ATOM 876 O O . LYS A 1 110 ? -13.555 38.257 19.858 1.00 38.56 110 LYS A O 1
ATOM 881 N N . VAL A 1 111 ? -12.000 36.957 20.832 1.00 41.78 111 VAL A N 1
ATOM 882 C CA . VAL A 1 111 ? -12.266 35.761 20.032 1.00 41.78 111 VAL A CA 1
ATOM 883 C C . VAL A 1 111 ? -13.499 35.098 20.638 1.00 41.78 111 VAL A C 1
ATOM 885 O O . VAL A 1 111 ? -13.493 34.729 21.815 1.00 41.78 111 VAL A O 1
ATOM 888 N N . ASP A 1 112 ? -14.583 35.020 19.866 1.00 40.53 112 ASP A N 1
ATOM 889 C CA . ASP A 1 112 ? -15.802 34.343 20.292 1.00 40.53 112 ASP A CA 1
ATOM 890 C C . ASP A 1 112 ? -15.487 32.871 20.593 1.00 40.53 112 ASP A C 1
ATOM 892 O O . ASP A 1 112 ? -14.981 32.12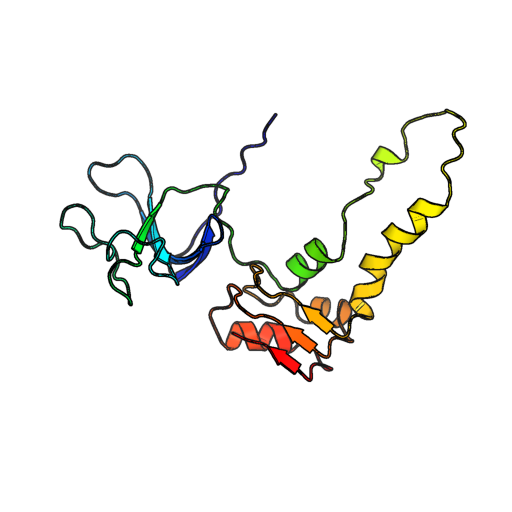2 19.762 1.00 40.53 112 ASP A O 1
ATOM 896 N N . VAL A 1 113 ? -15.807 32.455 21.818 1.00 41.06 113 VAL A N 1
ATOM 897 C CA . VAL A 1 113 ? -15.494 31.146 22.427 1.00 41.06 113 VAL A CA 1
ATOM 898 C C . VAL A 1 113 ? -16.122 29.954 21.670 1.00 41.06 113 VAL A C 1
ATOM 900 O O . VAL A 1 113 ? -15.853 28.797 21.985 1.00 41.06 113 VAL A O 1
ATOM 903 N N . TYR A 1 114 ? -16.915 30.211 20.628 1.00 42.31 114 TYR A N 1
ATOM 904 C CA . TYR A 1 114 ? -17.633 29.201 19.853 1.00 42.31 114 TYR A CA 1
ATOM 905 C C . TYR A 1 114 ? -16.764 28.361 18.898 1.00 42.31 114 TYR A C 1
ATOM 907 O O . TYR A 1 114 ? -17.224 27.298 18.480 1.00 42.31 114 TYR A O 1
ATOM 915 N N . ASP A 1 115 ? -15.520 28.756 18.598 1.00 42.66 115 ASP A N 1
ATOM 916 C CA . ASP A 1 115 ? -14.631 27.970 17.714 1.00 42.66 115 ASP A CA 1
ATOM 917 C C . ASP A 1 115 ? -13.720 26.968 18.453 1.00 42.66 115 ASP A C 1
ATOM 919 O O . ASP A 1 115 ? -13.336 25.938 17.896 1.00 42.66 115 ASP A O 1
ATOM 923 N N . PHE A 1 116 ? -13.437 27.174 19.745 1.00 41.66 116 PHE A N 1
ATOM 924 C CA . PHE A 1 116 ? -12.534 26.293 20.505 1.00 41.66 116 PHE A CA 1
ATOM 925 C C . PHE A 1 116 ? -13.152 24.933 20.884 1.00 41.66 116 PHE A C 1
ATOM 927 O O . PHE A 1 116 ? -12.431 23.947 21.063 1.00 41.66 116 PHE A O 1
ATOM 934 N N . GLU A 1 117 ? -14.480 24.832 20.989 1.00 40.38 117 GLU A N 1
ATOM 935 C CA . GLU A 1 117 ? -15.146 23.589 21.413 1.00 40.38 117 GLU A CA 1
ATOM 936 C C . GLU A 1 117 ? -15.239 22.519 20.313 1.00 40.38 117 GLU A C 1
ATOM 938 O O . GLU A 1 117 ? -15.447 21.338 20.613 1.00 40.38 117 GLU A O 1
ATOM 943 N N . ARG A 1 118 ? -15.050 22.886 19.037 1.00 40.53 118 ARG A N 1
ATOM 944 C CA . ARG A 1 118 ? -15.030 21.921 17.922 1.00 40.53 118 ARG A CA 1
ATOM 945 C C . ARG A 1 118 ? -13.682 21.217 17.766 1.00 40.53 118 ARG A C 1
ATOM 947 O O . ARG A 1 118 ? -13.667 20.063 17.341 1.00 40.53 118 ARG A O 1
ATOM 954 N N . VAL A 1 119 ? -12.583 21.864 18.159 1.00 42.38 119 VAL A N 1
ATOM 955 C CA . VAL A 1 119 ? -11.208 21.415 17.864 1.00 42.38 119 VAL A CA 1
ATOM 956 C C . VAL A 1 119 ? -10.665 20.431 18.914 1.00 42.38 119 VAL A C 1
ATOM 958 O O . VAL A 1 119 ? -10.071 19.418 18.560 1.00 42.38 119 VAL A O 1
ATOM 961 N N . LYS A 1 120 ? -10.983 20.591 20.209 1.00 38.69 120 LYS A N 1
ATOM 962 C CA . LYS A 1 120 ? -10.602 19.605 21.254 1.00 38.69 120 LYS A CA 1
ATOM 963 C C . LYS A 1 120 ? -11.404 18.298 21.225 1.00 38.69 120 LYS A C 1
ATOM 965 O O . LYS A 1 120 ? -11.038 17.332 21.888 1.00 38.69 120 LYS A O 1
ATOM 970 N N . LYS A 1 121 ? -12.512 18.252 20.484 1.00 44.31 121 LYS A N 1
ATOM 971 C CA . LYS A 1 121 ? -13.480 17.150 20.562 1.00 44.31 121 LYS A CA 1
ATOM 972 C C . LYS A 1 121 ? -13.021 15.875 19.848 1.00 44.31 121 LYS A C 1
ATOM 974 O O . LYS A 1 121 ? -13.423 14.800 20.273 1.00 44.31 121 LYS A O 1
ATOM 979 N N . LYS A 1 122 ? -12.195 15.970 18.797 1.00 44.94 122 LYS A N 1
ATOM 980 C CA . LYS A 1 122 ? -11.892 14.820 17.925 1.00 44.94 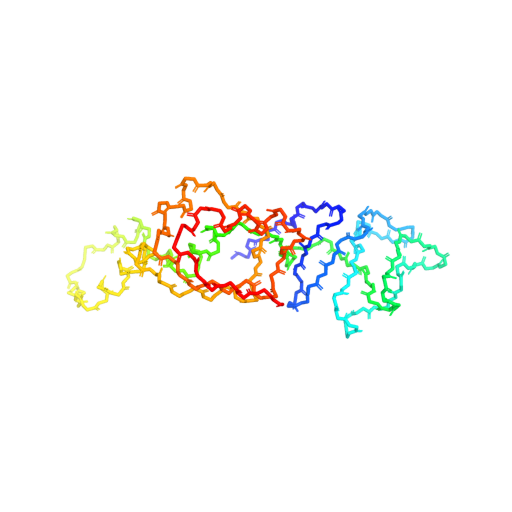122 LYS A CA 1
ATOM 981 C C . LYS A 1 122 ? -10.769 13.903 18.454 1.00 44.94 122 LYS A C 1
ATOM 983 O O . LYS A 1 122 ? -10.967 12.693 18.510 1.00 44.94 122 LYS A O 1
ATOM 988 N N . ASN A 1 123 ? -9.662 14.450 18.976 1.00 45.12 123 ASN A N 1
ATOM 989 C CA . ASN A 1 123 ? -8.591 13.649 19.607 1.00 45.12 123 ASN A CA 1
ATOM 990 C C . ASN A 1 123 ? -9.088 12.922 20.878 1.00 45.12 123 ASN A C 1
ATOM 992 O O . ASN A 1 123 ? -8.781 11.759 21.125 1.00 45.12 123 ASN A O 1
ATOM 996 N N . SER A 1 124 ? -9.972 13.565 21.647 1.00 52.84 124 SER A N 1
ATOM 997 C CA . SER A 1 124 ? -10.632 12.950 22.803 1.00 52.84 124 SER A CA 1
ATOM 998 C C . SER A 1 124 ? -11.742 11.956 22.439 1.00 52.84 124 SER A C 1
ATOM 1000 O O . SER A 1 124 ? -12.335 11.404 23.353 1.00 52.84 124 SER A O 1
ATOM 1002 N N . GLN A 1 125 ? -12.057 11.708 21.162 1.00 60.75 125 GLN A N 1
ATOM 1003 C CA . GLN A 1 125 ? -13.141 10.801 20.755 1.00 60.75 125 GLN A CA 1
ATOM 1004 C C . GLN A 1 125 ? -12.676 9.490 20.133 1.00 60.75 125 GLN A C 1
ATOM 1006 O O . GLN A 1 125 ? -13.503 8.589 20.054 1.00 60.75 125 GLN A O 1
ATOM 1011 N N . LEU A 1 126 ? -11.395 9.331 19.768 1.00 65.62 126 LEU A N 1
ATOM 1012 C CA . LEU A 1 126 ? -10.885 8.045 19.262 1.00 65.62 126 LEU A CA 1
ATOM 1013 C C . LEU A 1 126 ? -11.239 6.893 20.214 1.00 65.62 126 LEU A C 1
ATOM 1015 O O . LEU A 1 126 ? -11.707 5.844 19.775 1.00 65.62 126 LEU A O 1
ATOM 1019 N N . HIS A 1 127 ? -11.149 7.139 21.527 1.00 68.00 127 HIS A N 1
ATOM 1020 C CA . HIS A 1 127 ? -11.491 6.132 22.524 1.00 68.00 127 HIS A CA 1
ATOM 1021 C C . HIS A 1 127 ? -12.993 5.800 22.620 1.00 68.00 127 HIS A C 1
ATOM 1023 O O . HIS A 1 127 ? -13.354 4.802 23.233 1.00 68.00 127 HIS A O 1
ATOM 1029 N N . LEU A 1 128 ? -13.861 6.637 22.043 1.00 68.62 128 LEU A N 1
ATOM 1030 C CA . LEU A 1 128 ? -15.323 6.506 22.034 1.00 68.62 128 LEU A CA 1
ATOM 1031 C C . LEU A 1 128 ? -15.860 6.012 20.684 1.00 68.62 128 LEU A C 1
ATOM 1033 O O . LEU A 1 128 ? -17.062 5.769 20.558 1.00 68.62 128 LEU A O 1
ATOM 1037 N N . MET A 1 129 ? -15.009 5.903 19.660 1.00 71.75 129 MET A N 1
ATOM 1038 C CA . MET A 1 129 ? -15.439 5.492 18.329 1.00 71.75 129 MET A CA 1
ATOM 1039 C C . MET A 1 129 ? -15.820 4.016 18.323 1.00 71.75 129 MET A C 1
ATOM 1041 O O . MET A 1 129 ? -15.012 3.152 18.645 1.00 71.75 129 MET A O 1
ATOM 1045 N N . GLN A 1 130 ? -17.051 3.740 17.898 1.00 76.69 130 GLN A N 1
ATOM 1046 C CA . GLN A 1 130 ? -17.560 2.378 17.734 1.00 76.69 130 GLN A CA 1
ATOM 1047 C C . GLN A 1 130 ? -17.562 1.935 16.274 1.00 76.69 130 GLN A C 1
ATOM 1049 O O . GLN A 1 130 ? -17.376 0.756 15.998 1.00 76.69 130 GLN A O 1
ATOM 1054 N N . ILE A 1 131 ? -17.756 2.872 15.345 1.00 79.38 131 ILE A N 1
ATOM 1055 C CA . ILE A 1 131 ? -17.817 2.608 13.907 1.00 79.38 131 ILE A CA 1
ATOM 1056 C C . ILE A 1 131 ? -16.749 3.458 13.232 1.00 79.38 131 ILE A C 1
ATOM 1058 O O . ILE A 1 131 ? -16.762 4.685 13.356 1.00 79.38 131 ILE A O 1
ATOM 1062 N N . VAL A 1 132 ? -15.832 2.811 12.520 1.00 80.56 132 VAL A N 1
ATOM 1063 C CA . VAL A 1 132 ? -14.700 3.461 11.862 1.00 80.56 132 VAL A CA 1
ATOM 1064 C C . VAL A 1 132 ? -14.638 3.035 10.398 1.00 80.56 132 VAL A C 1
ATOM 1066 O O . VAL A 1 132 ? -14.407 1.873 10.072 1.00 80.56 132 VAL A O 1
ATOM 1069 N N . GLY A 1 133 ? -14.808 4.009 9.503 1.00 82.31 133 GLY A N 1
ATOM 1070 C CA . GLY A 1 133 ? -14.661 3.821 8.063 1.00 82.31 133 GLY A CA 1
ATOM 1071 C C . GLY A 1 133 ? -13.270 4.220 7.575 1.00 82.31 133 GLY A C 1
ATOM 1072 O O . GLY A 1 133 ? -12.975 5.411 7.463 1.00 82.31 133 GLY A O 1
ATOM 1073 N N . LEU A 1 134 ? -12.421 3.246 7.248 1.00 83.88 134 LEU A N 1
ATOM 1074 C CA . LEU A 1 134 ? -11.101 3.456 6.637 1.00 83.88 134 LEU A CA 1
ATOM 1075 C C . LEU A 1 134 ? -11.035 2.938 5.198 1.00 83.88 134 LEU A C 1
ATOM 1077 O O . LEU A 1 134 ? -9.947 2.742 4.657 1.00 83.88 134 LEU A O 1
ATOM 1081 N N . ALA A 1 135 ? -12.187 2.783 4.547 1.00 82.69 135 ALA A N 1
ATOM 1082 C CA . ALA A 1 135 ? -12.222 2.429 3.141 1.00 82.69 135 ALA A CA 1
ATOM 1083 C C . ALA A 1 135 ? -11.420 3.435 2.292 1.00 82.69 135 ALA A C 1
ATOM 1085 O O . ALA A 1 135 ? -11.436 4.646 2.561 1.00 82.69 135 ALA A O 1
ATOM 1086 N N . ASN A 1 136 ? -10.733 2.923 1.269 1.00 82.94 136 ASN A N 1
ATOM 1087 C CA . ASN A 1 136 ? -9.889 3.699 0.352 1.00 82.94 136 ASN A CA 1
ATOM 1088 C C . ASN A 1 136 ? -8.781 4.507 1.042 1.00 82.94 136 ASN A C 1
ATOM 1090 O O . ASN A 1 136 ? -8.470 5.629 0.647 1.00 82.94 136 ASN A O 1
ATOM 1094 N N . THR A 1 137 ? -8.205 3.956 2.105 1.00 86.50 137 THR A N 1
ATOM 1095 C CA . THR A 1 137 ? -7.009 4.516 2.743 1.00 86.50 137 THR A CA 1
ATOM 1096 C C . THR A 1 137 ? -5.793 3.661 2.454 1.00 86.50 137 THR A C 1
ATOM 1098 O O . THR A 1 137 ? -5.897 2.546 1.944 1.00 86.50 137 THR A O 1
ATOM 1101 N N . ASN A 1 138 ? -4.626 4.172 2.825 1.00 88.12 138 ASN A N 1
ATOM 1102 C CA . ASN A 1 138 ? -3.365 3.479 2.640 1.00 88.12 138 ASN A CA 1
ATOM 1103 C C . ASN A 1 138 ? -2.983 2.611 3.846 1.00 88.12 138 ASN A C 1
ATOM 1105 O O . ASN A 1 138 ? -1.801 2.373 4.065 1.00 88.12 138 ASN A O 1
ATOM 1109 N N . VAL A 1 139 ? -3.953 2.114 4.630 1.00 88.44 139 VAL A N 1
ATOM 1110 C CA . VAL A 1 139 ? -3.648 1.186 5.733 1.00 88.44 139 VAL A CA 1
ATOM 1111 C C . VAL A 1 139 ? -2.969 -0.044 5.145 1.00 88.44 139 VAL A C 1
ATOM 1113 O O . VAL A 1 139 ? -3.480 -0.650 4.205 1.00 88.44 139 VAL A O 1
ATOM 1116 N N . SER A 1 140 ? -1.815 -0.407 5.690 1.00 88.06 140 SER A N 1
ATOM 1117 C CA . SER A 1 140 ? -1.060 -1.591 5.264 1.00 88.06 140 SER A CA 1
ATOM 1118 C C . SER A 1 140 ? -0.593 -2.457 6.423 1.00 88.06 140 SER A C 1
ATOM 1120 O O . SER A 1 140 ? -0.386 -3.650 6.231 1.00 88.06 140 SER A O 1
ATOM 1122 N N . SER A 1 141 ? -0.452 -1.871 7.612 1.00 85.69 141 SER A N 1
ATOM 1123 C CA . SER A 1 141 ? 0.126 -2.533 8.771 1.00 85.69 141 SER A CA 1
ATOM 1124 C C . SER A 1 141 ? -0.588 -2.149 10.061 1.00 85.69 141 SER A C 1
ATOM 1126 O O . SER A 1 141 ? -1.256 -1.111 10.175 1.00 85.69 141 SER A O 1
ATOM 1128 N N . ALA A 1 142 ? -0.427 -3.010 11.060 1.00 78.69 142 ALA A N 1
ATOM 1129 C CA . ALA A 1 142 ? -0.783 -2.684 12.425 1.00 78.69 142 ALA A CA 1
ATOM 1130 C C . ALA A 1 142 ? 0.179 -1.630 12.976 1.00 78.69 142 ALA A C 1
ATOM 1132 O O . ALA A 1 142 ? 1.372 -1.631 12.669 1.00 78.69 142 ALA A O 1
ATOM 1133 N N . ALA A 1 143 ? -0.336 -0.743 13.822 1.00 75.31 143 ALA A N 1
ATOM 1134 C CA . ALA A 1 143 ? 0.534 0.018 14.706 1.00 75.31 143 ALA A CA 1
ATOM 1135 C C . ALA A 1 143 ? 0.917 -0.846 15.921 1.00 75.31 143 ALA A C 1
ATOM 1137 O O . ALA A 1 143 ? 0.543 -2.016 16.020 1.00 75.31 143 ALA A O 1
ATOM 1138 N N . ASN A 1 144 ? 1.653 -0.272 16.874 1.00 81.31 144 ASN A N 1
ATOM 1139 C CA . ASN A 1 144 ? 1.953 -0.958 18.127 1.00 81.31 144 ASN A CA 1
ATOM 1140 C C . ASN A 1 144 ? 0.654 -1.450 18.801 1.00 81.31 144 ASN A C 1
ATOM 1142 O O . ASN A 1 144 ? -0.320 -0.698 18.913 1.00 81.31 144 ASN A O 1
ATOM 1146 N N . PHE A 1 145 ? 0.650 -2.710 19.247 1.00 81.12 145 PHE A N 1
ATOM 1147 C CA . PHE A 1 145 ? -0.519 -3.357 19.843 1.00 81.12 145 PHE A CA 1
ATOM 1148 C C . PHE A 1 145 ? -1.088 -2.552 21.021 1.00 81.12 145 PHE A C 1
ATOM 1150 O O . PHE A 1 145 ? -2.278 -2.237 21.047 1.00 81.12 145 PHE A O 1
ATOM 1157 N N . GLU A 1 146 ? -0.238 -2.166 21.977 1.00 79.94 146 GLU A N 1
ATOM 1158 C CA . GLU A 1 146 ? -0.663 -1.453 23.184 1.00 79.94 146 GLU A CA 1
ATOM 1159 C C . GLU A 1 146 ? -1.169 -0.045 22.873 1.00 79.94 146 GLU A C 1
ATOM 1161 O O . GLU A 1 146 ? -2.147 0.413 23.465 1.00 79.94 146 GLU A O 1
ATOM 1166 N N . GLU A 1 147 ? -0.508 0.654 21.949 1.00 79.25 147 GLU A N 1
ATOM 1167 C CA . GLU A 1 147 ? -0.934 1.991 21.530 1.00 79.25 147 GLU A CA 1
ATOM 1168 C C . GLU A 1 147 ? -2.287 1.940 20.822 1.00 79.25 147 GLU A C 1
ATOM 1170 O O . GLU A 1 147 ? -3.154 2.770 21.093 1.00 79.25 147 GLU A O 1
ATOM 1175 N N . THR A 1 148 ? -2.494 0.933 19.969 1.00 78.38 148 THR A N 1
ATOM 1176 C CA . THR A 1 148 ? -3.743 0.749 19.222 1.00 78.38 148 THR A CA 1
ATOM 1177 C C . THR A 1 148 ? -4.897 0.456 20.169 1.00 78.38 148 THR A C 1
ATOM 1179 O O . THR A 1 148 ? -5.947 1.095 20.092 1.00 78.38 148 THR A O 1
ATOM 1182 N N . GLN A 1 149 ? -4.674 -0.445 21.127 1.00 80.94 149 GLN A N 1
ATOM 1183 C CA . GLN A 1 149 ? -5.662 -0.789 22.141 1.00 80.94 149 GLN A CA 1
ATOM 1184 C C . GLN A 1 149 ? -6.035 0.415 23.020 1.00 80.94 149 GLN A C 1
ATOM 1186 O O . GLN A 1 149 ? -7.208 0.609 23.334 1.00 80.94 149 GLN A O 1
ATOM 1191 N N . LYS A 1 150 ? -5.055 1.242 23.412 1.00 79.25 150 LYS A N 1
ATOM 1192 C CA . LYS A 1 150 ? -5.297 2.453 24.216 1.00 79.25 150 LYS A CA 1
ATOM 1193 C C . LYS A 1 150 ? -6.030 3.536 23.431 1.00 79.25 150 LYS A C 1
ATOM 1195 O O . LYS A 1 150 ? -6.904 4.197 23.986 1.00 79.25 150 LYS A O 1
ATOM 1200 N N . ALA A 1 151 ? -5.667 3.736 22.167 1.00 74.44 151 ALA A N 1
ATOM 1201 C CA . ALA A 1 151 ? -6.263 4.772 21.334 1.00 74.44 151 ALA A CA 1
ATOM 1202 C C . ALA A 1 151 ? -7.714 4.448 20.954 1.00 74.44 151 ALA A C 1
ATOM 1204 O O . ALA A 1 151 ? -8.523 5.363 20.823 1.00 74.44 151 ALA A O 1
ATOM 1205 N N . CYS A 1 152 ? -8.041 3.167 20.757 1.00 77.69 152 CYS A N 1
ATOM 1206 C CA . CYS A 1 152 ? -9.300 2.731 20.153 1.00 77.69 152 CYS A CA 1
ATOM 1207 C C . CYS A 1 152 ? -9.909 1.483 20.839 1.00 77.69 152 CYS A C 1
ATOM 1209 O O . CYS A 1 152 ? -10.109 0.458 20.184 1.00 77.69 152 CYS A O 1
ATOM 1211 N N . PRO A 1 153 ? -10.245 1.532 22.144 1.00 80.50 153 PRO A N 1
ATOM 1212 C CA . PRO A 1 153 ? -10.762 0.381 22.879 1.00 80.50 153 PRO A CA 1
ATOM 1213 C C . PRO A 1 153 ? -12.220 0.026 22.537 1.00 80.50 153 PRO A C 1
ATOM 1215 O O . PRO A 1 153 ? -12.638 -1.102 22.790 1.00 80.50 153 PRO A O 1
ATOM 1218 N N . GLU A 1 154 ? -13.003 0.962 21.986 1.00 81.94 154 GLU A N 1
ATOM 1219 C CA . GLU A 1 154 ? -14.453 0.806 21.770 1.00 81.94 154 GLU A CA 1
ATOM 1220 C C . GLU A 1 154 ? -14.859 0.445 20.333 1.00 81.94 154 GLU A C 1
ATOM 1222 O O . GLU A 1 154 ? -16.057 0.299 20.077 1.00 81.94 154 GLU A O 1
ATOM 1227 N N . ILE A 1 155 ? -13.907 0.270 19.405 1.00 84.31 155 ILE A N 1
ATOM 1228 C CA . ILE A 1 155 ? -14.226 -0.047 18.004 1.00 84.31 155 ILE A CA 1
ATOM 1229 C C . ILE A 1 155 ? -14.945 -1.397 17.927 1.00 84.31 155 ILE A C 1
ATOM 1231 O O . ILE A 1 155 ? -14.419 -2.429 18.339 1.00 84.31 155 ILE A O 1
ATOM 1235 N N . GLN A 1 156 ? -16.145 -1.372 17.351 1.00 87.94 156 GLN A N 1
ATOM 1236 C CA . GLN A 1 156 ? -17.018 -2.522 17.124 1.00 87.94 156 GLN A CA 1
ATOM 1237 C C . GLN A 1 156 ? -17.189 -2.830 15.640 1.00 87.94 156 GLN A C 1
ATOM 1239 O O . GLN A 1 156 ? -17.377 -3.991 15.284 1.00 87.94 156 GLN A O 1
ATOM 1244 N N . ASP A 1 157 ? -17.116 -1.815 14.786 1.00 85.00 157 ASP A N 1
ATOM 1245 C CA . ASP A 1 157 ? -17.244 -1.928 13.343 1.00 85.00 157 ASP A CA 1
ATOM 1246 C C . ASP A 1 157 ? -16.074 -1.203 12.667 1.00 85.00 157 ASP A C 1
ATOM 1248 O O . ASP A 1 157 ? -15.886 0.001 12.861 1.00 85.00 157 ASP A O 1
ATOM 1252 N N . LEU A 1 158 ? -15.279 -1.945 11.896 1.00 85.75 158 LEU A N 1
ATOM 1253 C CA . LEU A 1 158 ? -14.135 -1.427 11.158 1.00 85.75 158 LEU A CA 1
ATOM 1254 C C . LEU A 1 158 ? -14.242 -1.789 9.677 1.00 85.75 158 LEU A C 1
ATOM 1256 O O . LEU A 1 158 ? -14.355 -2.960 9.307 1.00 85.75 158 LEU A O 1
ATOM 1260 N N . ASP A 1 159 ? -14.141 -0.778 8.821 1.00 86.50 159 ASP A N 1
ATOM 1261 C CA . ASP A 1 159 ? -14.074 -0.952 7.373 1.00 86.50 159 ASP A CA 1
ATOM 1262 C C . ASP A 1 159 ? -12.657 -0.685 6.854 1.00 86.50 159 ASP A C 1
ATOM 1264 O O . ASP A 1 159 ? -12.186 0.450 6.895 1.00 86.50 159 ASP A O 1
ATOM 1268 N N . LEU A 1 160 ? -11.995 -1.733 6.359 1.00 86.56 160 LEU A N 1
ATOM 1269 C CA . LEU A 1 160 ? -10.668 -1.706 5.728 1.00 86.56 160 LEU A CA 1
ATOM 1270 C C . LEU A 1 160 ? -10.753 -2.039 4.230 1.00 86.56 160 LEU A C 1
ATOM 1272 O O . LEU A 1 160 ? -9.781 -2.511 3.633 1.00 86.56 160 LEU A O 1
ATOM 1276 N N . SER A 1 161 ? -11.919 -1.831 3.616 1.00 85.56 161 SER A N 1
ATOM 1277 C CA . SER A 1 161 ? -12.144 -2.115 2.200 1.00 85.56 161 SER A CA 1
ATOM 1278 C C . SER A 1 161 ? -11.237 -1.265 1.314 1.00 85.56 161 SER A C 1
ATOM 1280 O O . SER A 1 161 ? -11.071 -0.064 1.529 1.00 85.56 161 SER A O 1
ATOM 1282 N N . SER A 1 162 ? -10.655 -1.891 0.293 1.00 82.31 162 SER A N 1
ATOM 1283 C CA . SER A 1 162 ? -9.772 -1.235 -0.666 1.00 82.31 162 SER A CA 1
ATOM 1284 C C . SER A 1 162 ? -8.632 -0.494 0.045 1.00 82.31 162 SER A C 1
ATOM 1286 O O . SER A 1 162 ? -8.438 0.702 -0.128 1.00 82.31 162 SER A O 1
ATOM 1288 N N . THR A 1 163 ? -7.907 -1.200 0.909 1.00 87.31 163 THR A N 1
ATOM 1289 C CA . THR A 1 163 ? -6.689 -0.697 1.563 1.00 87.31 163 THR A CA 1
ATOM 1290 C C . THR A 1 163 ? -5.436 -1.306 0.921 1.00 87.31 163 THR A C 1
ATOM 1292 O O . THR A 1 163 ? -5.512 -1.985 -0.108 1.00 87.31 163 THR A O 1
ATOM 1295 N N . LEU A 1 164 ? -4.254 -1.041 1.481 1.00 88.31 164 LEU A N 1
ATOM 1296 C CA . LEU A 1 164 ? -2.976 -1.582 1.004 1.00 88.31 164 LEU A CA 1
ATOM 1297 C C . LEU A 1 164 ? -2.528 -2.835 1.780 1.00 88.31 164 LEU A C 1
ATOM 1299 O O . LEU A 1 164 ? -1.388 -3.267 1.622 1.00 88.31 164 LEU A O 1
ATOM 1303 N N . ILE A 1 165 ? -3.411 -3.435 2.584 1.00 86.31 165 ILE A N 1
ATOM 1304 C CA . ILE A 1 165 ? -3.157 -4.686 3.310 1.00 86.31 165 ILE A CA 1
ATOM 1305 C C . ILE A 1 165 ? -2.891 -5.816 2.309 1.00 86.31 165 ILE A C 1
ATOM 1307 O O . ILE A 1 165 ? -3.675 -6.046 1.387 1.00 86.31 165 ILE A O 1
ATOM 1311 N N . THR A 1 166 ? -1.779 -6.530 2.493 1.00 84.44 166 THR A N 1
ATOM 1312 C CA . THR A 1 166 ? -1.357 -7.602 1.571 1.00 84.44 166 THR A CA 1
ATOM 1313 C C . THR A 1 166 ? -1.554 -9.002 2.116 1.00 84.44 166 THR A C 1
ATOM 1315 O O . THR A 1 166 ? -1.674 -9.947 1.332 1.00 84.44 166 THR A O 1
ATOM 1318 N N . SER A 1 167 ? -1.571 -9.151 3.440 1.00 86.38 167 SER A N 1
ATOM 1319 C CA . SER A 1 167 ? -1.576 -10.453 4.085 1.00 86.38 167 SER A CA 1
ATOM 1320 C C . SER A 1 167 ? -2.643 -10.560 5.172 1.00 86.38 167 SER A C 1
ATOM 1322 O O . SER A 1 167 ? -3.034 -9.585 5.813 1.00 86.38 167 SER A O 1
ATOM 1324 N N . TRP A 1 168 ? -3.098 -11.793 5.403 1.00 87.38 168 TRP A N 1
ATOM 1325 C CA . TRP A 1 168 ? -3.969 -12.113 6.534 1.00 87.38 168 TRP A CA 1
ATOM 1326 C C . TRP A 1 168 ? -3.282 -11.887 7.881 1.00 87.38 168 TRP A C 1
ATOM 1328 O O . TRP A 1 168 ? -3.975 -11.665 8.866 1.00 87.38 168 TRP A O 1
ATOM 1338 N N . GLN A 1 169 ? -1.946 -11.931 7.918 1.00 88.00 169 GLN A N 1
ATOM 1339 C CA . GLN A 1 169 ? -1.180 -11.639 9.123 1.00 88.00 169 GLN A CA 1
ATOM 1340 C C . GLN A 1 169 ? -1.268 -10.153 9.469 1.00 88.00 169 GLN A C 1
ATOM 1342 O O . GLN A 1 169 ? -1.647 -9.833 10.586 1.00 88.00 169 GLN A O 1
ATOM 1347 N N . ASP A 1 170 ? -1.046 -9.262 8.497 1.00 87.50 170 ASP A N 1
ATOM 1348 C CA . ASP A 1 170 ? -1.194 -7.814 8.706 1.00 87.50 170 ASP A CA 1
ATOM 1349 C C . ASP A 1 170 ? -2.610 -7.481 9.186 1.00 87.50 170 ASP A C 1
ATOM 1351 O O . ASP A 1 170 ? -2.798 -6.706 10.122 1.00 87.50 170 ASP A O 1
ATOM 1355 N N . LEU A 1 171 ? -3.622 -8.110 8.577 1.00 88.62 171 LEU A N 1
ATOM 1356 C CA . LEU A 1 171 ? -5.008 -7.943 9.000 1.00 88.62 171 LEU A CA 1
ATOM 1357 C C . LEU A 1 171 ? -5.223 -8.434 10.437 1.00 88.62 171 LEU A C 1
ATOM 1359 O O . LEU A 1 171 ? -5.858 -7.735 11.222 1.00 88.62 171 LEU A O 1
ATOM 1363 N N . ALA A 1 172 ? -4.702 -9.616 10.781 1.00 89.00 172 ALA A N 1
ATOM 1364 C CA . ALA A 1 172 ? -4.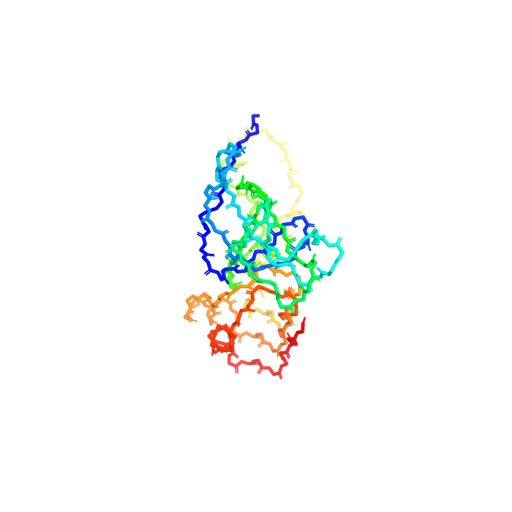790 -10.171 12.127 1.00 89.00 172 ALA A CA 1
ATOM 1365 C C . ALA A 1 172 ? -4.118 -9.250 13.152 1.00 89.00 172 ALA A C 1
ATOM 1367 O O . ALA A 1 172 ? -4.705 -8.982 14.196 1.00 89.00 172 ALA A O 1
ATOM 1368 N N . ASP A 1 173 ? -2.947 -8.708 12.828 1.00 88.06 173 ASP A N 1
ATOM 1369 C CA . ASP A 1 173 ? -2.205 -7.797 13.695 1.00 88.06 173 ASP A CA 1
ATOM 1370 C C . ASP A 1 173 ? -2.947 -6.463 13.880 1.00 88.06 173 ASP A C 1
ATOM 1372 O O . ASP A 1 173 ? -2.928 -5.895 14.971 1.00 88.06 173 ASP A O 1
ATOM 1376 N N . ILE A 1 174 ? -3.647 -5.974 12.847 1.00 87.62 174 ILE A N 1
ATOM 1377 C CA . ILE A 1 174 ? -4.466 -4.750 12.912 1.00 87.62 174 ILE A CA 1
ATOM 1378 C C . ILE A 1 174 ? -5.667 -4.937 13.842 1.00 87.62 174 ILE A C 1
ATOM 1380 O O . ILE A 1 174 ? -6.017 -4.022 14.588 1.00 87.62 174 ILE A O 1
ATOM 1384 N N . VAL A 1 175 ? -6.320 -6.102 13.789 1.00 89.69 175 VAL A N 1
ATOM 1385 C CA . VAL A 1 175 ? -7.565 -6.347 14.535 1.00 89.69 175 VAL A CA 1
ATOM 1386 C C . VAL A 1 175 ? -7.342 -6.967 15.912 1.00 89.69 175 VAL A C 1
ATOM 1388 O O . VAL A 1 175 ? -8.204 -6.819 16.774 1.00 89.69 175 VAL A O 1
ATOM 1391 N N . ALA A 1 176 ? -6.202 -7.616 16.163 1.00 89.00 176 ALA A N 1
ATOM 1392 C CA . ALA A 1 176 ? -5.893 -8.243 17.449 1.00 89.00 176 ALA A CA 1
ATOM 1393 C C . ALA A 1 176 ? -5.985 -7.287 18.663 1.00 89.00 176 ALA A C 1
ATOM 1395 O O . ALA A 1 176 ? -6.477 -7.722 19.707 1.00 89.00 176 ALA A O 1
ATOM 1396 N N . PRO A 1 177 ? -5.592 -5.999 18.569 1.00 86.75 177 PRO A N 1
ATOM 1397 C CA . PRO A 1 177 ? -5.777 -5.031 19.654 1.00 86.75 177 PRO A CA 1
ATOM 1398 C C . PRO A 1 177 ? -7.247 -4.647 19.917 1.00 86.75 177 PRO A C 1
ATOM 1400 O O . PRO A 1 177 ? -7.567 -4.113 20.982 1.00 86.75 177 PRO A O 1
ATOM 1403 N N . LEU A 1 178 ? -8.155 -4.888 18.965 1.00 87.56 178 LEU A N 1
ATOM 1404 C CA . LEU A 1 178 ? -9.541 -4.409 18.983 1.00 87.56 178 LEU A CA 1
ATOM 1405 C C . LEU A 1 178 ? -10.478 -5.437 19.631 1.00 87.56 178 LEU A C 1
ATOM 1407 O O . LEU A 1 178 ? -11.272 -6.106 18.974 1.00 87.56 178 LEU A O 1
ATOM 1411 N N . SER A 1 179 ? -10.411 -5.543 20.958 1.00 87.00 179 SER A N 1
ATOM 1412 C CA . SER A 1 179 ? -11.154 -6.564 21.723 1.00 87.00 179 SER A CA 1
ATOM 1413 C C . SER A 1 179 ? -12.688 -6.515 21.602 1.00 87.00 179 SER A C 1
ATOM 1415 O O . SER A 1 179 ? -13.350 -7.507 21.904 1.00 87.00 179 SER A O 1
ATOM 1417 N N . LYS A 1 180 ? -13.262 -5.384 21.171 1.00 88.12 180 LYS A N 1
ATOM 1418 C CA . LYS A 1 180 ? -14.711 -5.192 20.988 1.00 88.12 180 LYS A CA 1
ATOM 1419 C C . LYS A 1 180 ? -15.171 -5.298 19.532 1.00 88.12 180 LYS A C 1
ATOM 1421 O O . LYS A 1 180 ? -16.358 -5.110 19.271 1.00 88.12 180 LYS A O 1
ATOM 1426 N N . LEU A 1 181 ? -14.274 -5.616 18.597 1.00 89.94 181 LEU A N 1
ATOM 1427 C CA . LEU A 1 181 ? -14.604 -5.695 17.178 1.00 89.94 181 LEU A CA 1
ATOM 1428 C C . LEU A 1 181 ? -15.594 -6.839 16.915 1.00 89.94 181 LEU A C 1
ATOM 1430 O O . LEU A 1 181 ? -15.333 -7.998 17.230 1.00 89.94 181 LEU A O 1
ATOM 1434 N N . THR A 1 182 ? -16.731 -6.508 16.310 1.00 90.81 182 THR A N 1
ATOM 1435 C CA . THR A 1 182 ? -17.794 -7.460 15.942 1.00 90.81 182 THR A CA 1
ATOM 1436 C C . THR A 1 182 ? -18.042 -7.503 14.439 1.00 90.81 182 THR A C 1
ATOM 1438 O O . THR A 1 182 ? -18.458 -8.535 13.915 1.00 90.81 182 THR A O 1
ATOM 1441 N N . VAL A 1 183 ? -17.760 -6.406 13.733 1.00 89.94 183 VAL A N 1
ATOM 1442 C CA . VAL A 1 183 ? -17.937 -6.274 12.290 1.00 89.94 183 VAL A CA 1
ATOM 1443 C C . VAL A 1 183 ? -16.624 -5.823 11.667 1.00 89.94 183 VAL A C 1
ATOM 1445 O O . VAL A 1 183 ? -16.072 -4.788 12.027 1.00 89.94 183 VAL A O 1
ATOM 1448 N N . LEU A 1 184 ? -16.134 -6.604 10.709 1.00 90.38 184 LEU A N 1
ATOM 1449 C CA . LEU A 1 184 ? -14.975 -6.264 9.894 1.00 90.38 184 LEU A CA 1
ATOM 1450 C C . LEU A 1 184 ? -15.381 -6.321 8.424 1.00 90.38 184 LEU A C 1
ATOM 1452 O O . LEU A 1 184 ? -15.829 -7.366 7.944 1.00 90.38 184 LEU A O 1
ATOM 1456 N N . ARG A 1 185 ? -15.215 -5.212 7.703 1.00 87.25 185 ARG A N 1
ATOM 1457 C CA . ARG A 1 185 ? -15.399 -5.170 6.249 1.00 87.25 185 ARG A CA 1
ATOM 1458 C C . ARG A 1 185 ? -14.039 -5.151 5.569 1.00 87.25 185 ARG A C 1
ATOM 1460 O O . ARG A 1 185 ? -13.214 -4.279 5.826 1.00 87.25 185 ARG A O 1
ATOM 1467 N N . ILE A 1 186 ? -13.830 -6.147 4.716 1.00 84.38 186 ILE A N 1
ATOM 1468 C CA . ILE A 1 186 ? -12.637 -6.320 3.891 1.00 84.38 186 ILE A CA 1
ATOM 1469 C C . ILE A 1 186 ? -13.102 -6.609 2.462 1.00 84.38 186 ILE A C 1
ATOM 1471 O O . ILE A 1 186 ? -13.706 -7.651 2.204 1.00 84.38 186 ILE A O 1
ATOM 1475 N N . LYS A 1 187 ? -12.896 -5.668 1.539 1.00 66.69 187 LYS A N 1
ATOM 1476 C CA . LYS A 1 187 ? -13.070 -5.893 0.099 1.00 66.69 187 LYS A CA 1
ATOM 1477 C C . LYS A 1 187 ? -12.295 -4.897 -0.750 1.00 66.69 187 LYS A C 1
ATOM 1479 O O . LYS A 1 187 ? -12.492 -3.677 -0.570 1.00 66.69 187 LYS A O 1
#

Radius of gyration: 21.33 Å; chains: 1; bounding box: 37×56×50 Å